Protein AF-A0A1A8E669-F1 (afdb_monomer_lite)

Structure (mmCIF, N/CA/C/O backbone):
data_AF-A0A1A8E669-F1
#
_entry.id   AF-A0A1A8E669-F1
#
loop_
_atom_site.group_PDB
_atom_site.id
_atom_site.type_symbol
_atom_site.label_atom_id
_atom_site.label_alt_id
_atom_site.label_comp_id
_atom_site.label_asym_id
_atom_site.label_entity_id
_atom_site.label_seq_id
_atom_site.pdbx_PDB_ins_code
_atom_site.Cartn_x
_atom_site.Cartn_y
_atom_site.Cartn_z
_atom_site.occupancy
_atom_site.B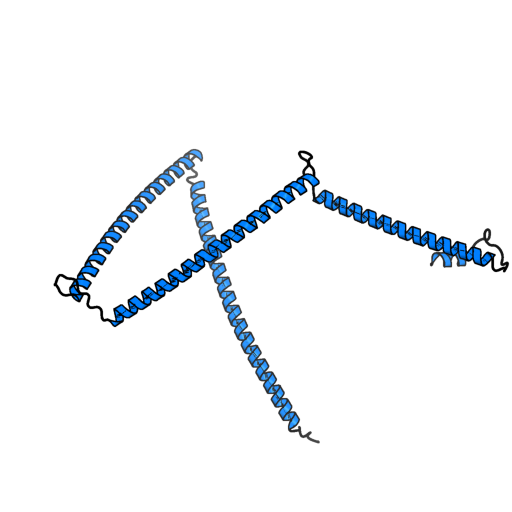_iso_or_equiv
_atom_site.auth_seq_id
_atom_site.auth_comp_id
_atom_site.auth_asym_id
_atom_site.auth_atom_id
_atom_site.pdbx_PDB_model_num
ATOM 1 N N . MET A 1 1 ? -61.245 -55.840 -13.513 1.00 42.47 1 MET A N 1
ATOM 2 C CA . MET A 1 1 ? -59.992 -55.082 -13.722 1.00 42.47 1 MET A CA 1
ATOM 3 C C . MET A 1 1 ? -60.347 -53.726 -14.322 1.00 42.47 1 MET A C 1
ATOM 5 O O . MET A 1 1 ? -60.469 -53.615 -15.532 1.00 42.47 1 MET A O 1
ATOM 9 N N . GLN A 1 2 ? -60.621 -52.716 -13.492 1.00 41.72 2 GLN A N 1
ATOM 10 C CA . GLN A 1 2 ? -60.825 -51.346 -13.975 1.00 41.72 2 GLN A CA 1
ATOM 11 C C . GLN A 1 2 ? -59.447 -50.698 -14.096 1.00 41.72 2 GLN A C 1
ATOM 13 O O . GLN A 1 2 ? -58.819 -50.384 -13.087 1.00 41.72 2 GLN A O 1
ATOM 18 N N . SER A 1 3 ? -58.936 -50.565 -15.323 1.00 50.81 3 SE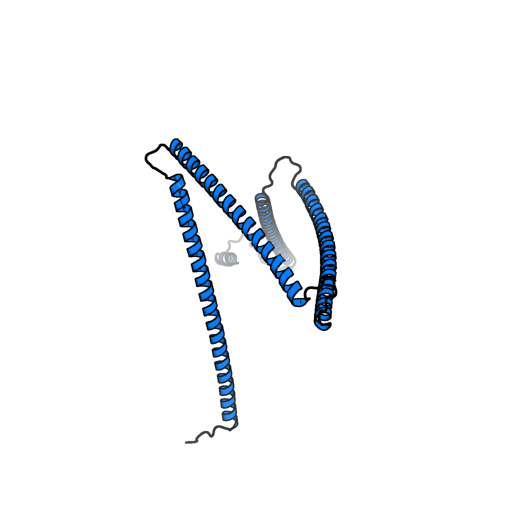R A N 1
ATOM 19 C CA . SER A 1 3 ? -57.720 -49.790 -15.551 1.00 50.81 3 SER A CA 1
ATOM 20 C C . SER A 1 3 ? -58.071 -48.328 -15.290 1.00 50.81 3 SER A C 1
ATOM 22 O O . SER A 1 3 ? -58.812 -47.725 -16.070 1.00 50.81 3 SER A O 1
ATOM 24 N N . SER A 1 4 ? -57.600 -47.785 -14.170 1.00 56.69 4 SER A N 1
ATOM 25 C CA . SER A 1 4 ? -57.767 -46.373 -13.840 1.00 56.69 4 SER A CA 1
ATOM 26 C C . SER A 1 4 ? -57.126 -45.545 -14.958 1.00 56.69 4 SER A C 1
ATOM 28 O O . SER A 1 4 ? -55.902 -45.524 -15.105 1.00 56.69 4 SER A O 1
ATOM 30 N N . LYS A 1 5 ? -57.955 -44.967 -15.836 1.00 63.19 5 LYS A N 1
ATOM 31 C CA . LYS A 1 5 ? -57.501 -44.120 -16.941 1.00 63.19 5 LYS A CA 1
ATOM 32 C C . LYS A 1 5 ? -56.977 -42.836 -16.307 1.00 63.19 5 LYS A C 1
ATOM 34 O O . LYS A 1 5 ? -57.773 -42.002 -15.891 1.00 63.19 5 LYS A O 1
ATOM 39 N N . ARG A 1 6 ? -55.651 -42.723 -16.180 1.00 65.19 6 ARG A N 1
ATOM 40 C CA . ARG A 1 6 ? -54.984 -41.491 -15.731 1.00 65.19 6 ARG A CA 1
ATOM 41 C C . ARG A 1 6 ? -55.518 -40.316 -16.540 1.00 65.19 6 ARG A C 1
ATOM 43 O O . ARG A 1 6 ? -55.577 -40.407 -17.769 1.00 65.19 6 ARG A O 1
ATOM 50 N N . SER A 1 7 ? -55.929 -39.259 -15.850 1.00 75.00 7 SER A N 1
ATOM 51 C CA . SER A 1 7 ? -56.451 -38.066 -16.503 1.00 75.00 7 SER A CA 1
ATOM 52 C C . SER A 1 7 ? -55.316 -37.339 -17.230 1.00 75.00 7 SER A C 1
ATOM 54 O O . SER A 1 7 ? -54.144 -37.466 -16.875 1.00 75.00 7 SER A O 1
ATOM 56 N N . GLU A 1 8 ? -55.641 -36.572 -18.267 1.00 78.75 8 GLU A N 1
ATOM 57 C CA . GLU A 1 8 ? -54.663 -35.737 -18.980 1.00 78.75 8 GLU A CA 1
ATOM 58 C C . GLU A 1 8 ? -53.954 -34.749 -18.033 1.00 78.75 8 GLU A C 1
ATOM 60 O O . GLU A 1 8 ? -52.767 -34.468 -18.191 1.00 78.75 8 GLU A O 1
ATOM 65 N N . SER A 1 9 ? -54.654 -34.312 -16.981 1.00 79.94 9 SER A N 1
ATOM 66 C CA . SER A 1 9 ? -54.111 -33.471 -15.914 1.00 79.94 9 SER A CA 1
ATOM 67 C C . SER A 1 9 ? -53.009 -34.173 -15.110 1.00 79.94 9 SER A C 1
ATOM 69 O O . SER A 1 9 ? -51.978 -33.558 -14.842 1.00 79.94 9 SER A O 1
ATOM 71 N N . ASP A 1 10 ? -53.157 -35.468 -14.806 1.00 86.44 10 ASP A N 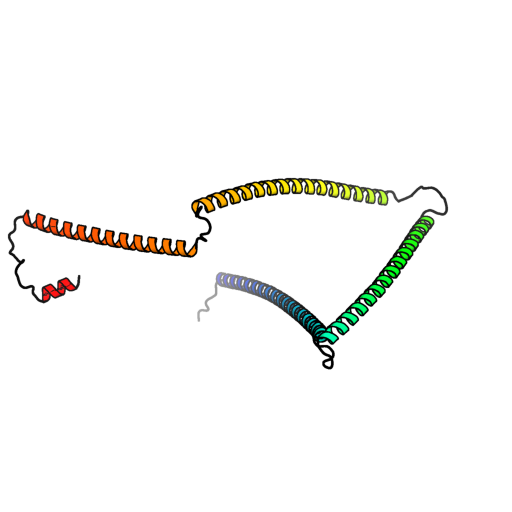1
ATOM 72 C CA . ASP A 1 10 ? -52.127 -36.246 -14.098 1.00 86.44 10 ASP A CA 1
ATOM 73 C C . ASP A 1 10 ? -50.853 -36.395 -14.945 1.00 86.44 10 ASP A C 1
ATOM 75 O O . ASP A 1 10 ? -49.733 -36.336 -14.432 1.00 86.44 10 ASP A O 1
ATOM 79 N N . TRP A 1 11 ? -51.013 -36.560 -16.263 1.00 87.75 11 TRP A N 1
ATOM 80 C CA . TRP A 1 11 ? -49.889 -36.612 -17.200 1.00 87.75 11 TRP A CA 1
ATOM 81 C C . TRP A 1 11 ? -49.166 -35.270 -17.303 1.00 87.75 11 TRP A C 1
ATOM 83 O O . TRP A 1 11 ? -47.936 -35.238 -17.263 1.00 87.75 11 TRP A O 1
ATOM 93 N N . GLN A 1 12 ? -49.908 -34.163 -17.382 1.00 88.50 12 GLN A N 1
ATOM 94 C CA . GLN A 1 12 ? -49.330 -32.818 -17.371 1.00 88.50 12 GLN A CA 1
ATOM 95 C C . GLN A 1 12 ? -48.601 -32.526 -16.049 1.00 88.50 12 GLN A C 1
ATOM 97 O O . GLN A 1 12 ? -47.490 -31.991 -16.072 1.00 88.50 12 GLN A O 1
ATOM 102 N N . GLY A 1 13 ? -49.167 -32.949 -14.912 1.00 91.31 13 GLY A N 1
ATOM 103 C CA . GLY A 1 13 ? -48.530 -32.869 -13.597 1.00 91.31 13 GLY A CA 1
ATOM 104 C C . GLY A 1 13 ? -47.192 -33.607 -13.559 1.00 91.31 13 GLY A C 1
ATOM 105 O O . GLY A 1 13 ? -46.165 -33.000 -13.252 1.00 91.31 13 GLY A O 1
ATOM 106 N N . LEU A 1 14 ? -47.163 -34.871 -13.991 1.00 92.50 14 LEU A N 1
ATOM 107 C CA . LEU A 1 14 ? -45.940 -35.679 -14.015 1.00 92.50 14 LEU A CA 1
ATOM 108 C C . LEU A 1 14 ? -44.860 -35.106 -14.950 1.00 92.50 14 LEU A C 1
ATOM 110 O O . LEU A 1 14 ? -43.674 -35.117 -14.617 1.00 92.50 14 LEU A O 1
ATOM 114 N N . VAL A 1 15 ? -45.253 -34.566 -16.110 1.00 92.62 15 VAL A N 1
ATOM 115 C CA . VAL A 1 15 ? -44.331 -33.872 -17.026 1.00 92.62 15 VAL A CA 1
ATOM 116 C C . VAL A 1 15 ? -43.757 -32.616 -16.366 1.00 92.62 15 VAL A C 1
ATOM 118 O O . VAL A 1 15 ? -42.553 -32.367 -16.464 1.00 92.62 15 VAL A O 1
ATOM 121 N N . SER A 1 16 ? -44.581 -31.843 -15.655 1.00 92.19 16 SER A N 1
ATOM 122 C CA . SER A 1 16 ? -44.125 -30.644 -14.944 1.00 92.19 16 SER A CA 1
ATOM 123 C C . SER A 1 16 ? -43.118 -30.979 -13.833 1.00 92.19 16 SER A C 1
ATOM 125 O O . SER A 1 16 ? -42.060 -30.348 -13.750 1.00 92.19 16 SER A O 1
ATOM 127 N N . GLU A 1 17 ? -43.376 -32.031 -13.051 1.00 94.69 17 GLU A N 1
ATOM 128 C CA . GLU A 1 17 ? -42.470 -32.527 -12.013 1.00 94.69 17 GLU A CA 1
ATOM 129 C C . GLU A 1 17 ? -41.157 -33.032 -12.611 1.00 94.69 17 GLU A C 1
ATOM 131 O O . GLU A 1 17 ? -40.080 -32.676 -12.129 1.00 94.69 17 GLU A O 1
ATOM 136 N N . PHE A 1 18 ? -41.222 -33.788 -13.711 1.00 95.50 18 PHE A N 1
ATOM 137 C CA . PHE A 1 18 ? -40.038 -34.237 -14.439 1.00 95.50 18 PHE A CA 1
ATOM 138 C C . PHE A 1 18 ? -39.181 -33.057 -14.917 1.00 95.50 18 PHE A C 1
ATOM 140 O O . PHE A 1 18 ? -37.963 -33.069 -14.738 1.00 95.50 18 PHE A O 1
ATOM 147 N N . LEU A 1 19 ? -39.792 -32.001 -15.466 1.00 96.12 19 LEU A N 1
ATOM 148 C CA . LEU A 1 19 ? -39.074 -30.801 -15.910 1.00 96.12 19 LEU A CA 1
ATOM 149 C C . LEU A 1 19 ? -38.447 -30.022 -14.746 1.00 96.12 19 LEU A C 1
ATOM 151 O O . LEU A 1 19 ? -37.347 -29.480 -14.885 1.00 96.12 19 LEU A O 1
ATOM 155 N N . VAL A 1 20 ? -39.114 -29.958 -13.591 1.00 96.44 20 VAL A N 1
ATOM 156 C CA . VAL A 1 20 ? -38.540 -29.374 -12.368 1.00 96.44 20 VAL A CA 1
ATOM 157 C C . VAL A 1 20 ? -37.357 -30.210 -11.880 1.00 96.44 20 VAL A C 1
ATOM 159 O O . VAL A 1 20 ? -36.295 -29.653 -11.602 1.00 96.44 20 VAL A O 1
ATOM 162 N N . CYS A 1 21 ? -37.499 -31.534 -11.821 1.00 96.19 21 CYS A N 1
ATOM 163 C CA . CYS A 1 21 ? -36.425 -32.450 -11.441 1.00 96.19 21 CYS A CA 1
ATOM 164 C C . CYS A 1 21 ? -35.232 -32.361 -12.398 1.00 96.19 21 CYS A C 1
ATOM 166 O O . CYS A 1 21 ? -34.096 -32.285 -11.937 1.00 96.19 21 CYS A O 1
ATOM 168 N N . LYS A 1 22 ? -35.475 -32.276 -13.711 1.00 97.12 22 LYS A N 1
ATOM 169 C CA . LYS A 1 22 ? -34.434 -32.076 -14.725 1.00 97.12 22 LYS A CA 1
ATOM 170 C C . LYS A 1 22 ? -33.676 -30.768 -14.494 1.00 97.12 22 LYS A C 1
ATOM 172 O O . LYS A 1 22 ? -32.454 -30.789 -14.429 1.00 97.12 22 LYS A O 1
ATOM 177 N N . ARG A 1 23 ? -34.378 -29.646 -14.288 1.00 97.06 23 ARG A N 1
ATOM 178 C CA . ARG A 1 23 ? -33.738 -28.350 -13.984 1.00 97.06 23 ARG A CA 1
ATOM 179 C C . ARG A 1 23 ? -32.931 -28.387 -12.685 1.00 97.06 23 ARG A C 1
ATOM 181 O O . ARG A 1 23 ? -31.814 -27.885 -12.652 1.00 97.06 23 ARG A O 1
ATOM 188 N N . LYS A 1 24 ? -33.462 -29.016 -11.630 1.00 97.50 24 LYS A N 1
ATOM 189 C CA . LYS A 1 24 ? -32.739 -29.202 -10.360 1.00 97.50 24 LYS A CA 1
ATOM 190 C C . LYS A 1 24 ? -31.486 -30.058 -10.538 1.00 97.50 24 LYS A C 1
ATOM 192 O O . LYS A 1 24 ? -30.471 -29.773 -9.913 1.00 97.50 24 LYS A O 1
ATOM 197 N N . LEU A 1 25 ? -31.555 -31.102 -11.361 1.00 97.50 25 LEU A N 1
ATOM 198 C CA . LEU A 1 25 ? -30.409 -31.951 -11.662 1.00 97.50 25 LEU A CA 1
ATOM 199 C C . LEU A 1 25 ? -29.324 -31.171 -12.411 1.00 97.50 25 LEU A C 1
ATOM 201 O O . LEU A 1 25 ? -28.167 -31.250 -12.015 1.00 97.50 25 LEU A O 1
ATOM 205 N N . GLU A 1 26 ? -29.690 -30.399 -13.436 1.00 96.62 26 GLU A N 1
ATOM 206 C CA . GLU A 1 26 ? -28.728 -29.568 -14.175 1.00 96.62 26 GLU A CA 1
ATOM 207 C C . GLU A 1 26 ? -28.086 -28.503 -13.276 1.00 96.62 26 GLU A C 1
ATOM 209 O O . GLU A 1 26 ? -26.865 -28.427 -13.207 1.00 96.62 26 GLU A O 1
ATOM 214 N N . SER A 1 27 ? -28.871 -27.794 -12.460 1.00 97.31 27 SER A N 1
ATOM 215 C CA . SER A 1 27 ? -28.328 -26.826 -11.493 1.00 97.31 27 SER A CA 1
ATOM 216 C C . SER A 1 27 ? -27.364 -27.472 -10.483 1.00 97.31 27 SER A C 1
ATOM 218 O O . SER A 1 27 ? -26.336 -26.890 -10.141 1.00 97.31 27 SER A O 1
ATOM 220 N N . LYS A 1 28 ? -27.640 -28.704 -10.031 1.00 98.06 28 LYS A N 1
ATOM 221 C CA . LYS A 1 28 ? -26.716 -29.447 -9.158 1.00 98.06 28 LYS A CA 1
ATOM 222 C C . LYS A 1 28 ? -25.438 -29.879 -9.878 1.00 98.06 28 LYS A C 1
ATOM 224 O O . LYS A 1 28 ? -24.381 -29.872 -9.254 1.00 98.06 28 LYS A O 1
ATOM 229 N N . LYS A 1 29 ? -25.515 -30.257 -11.158 1.00 97.75 29 LYS A N 1
ATOM 230 C CA . LYS A 1 29 ? -24.327 -30.568 -11.969 1.00 97.75 29 LYS A CA 1
ATOM 231 C C . LYS A 1 29 ? -23.449 -29.331 -12.147 1.00 97.75 29 LYS A C 1
ATOM 233 O O . LYS A 1 29 ? -22.241 -29.432 -11.973 1.00 97.75 29 LYS A O 1
ATOM 238 N N . GLU A 1 30 ? -24.051 -28.178 -12.429 1.00 97.31 30 GLU A N 1
ATOM 239 C CA . GLU A 1 30 ? -23.338 -26.900 -12.533 1.00 97.31 30 GLU A CA 1
ATOM 240 C C . GLU A 1 30 ? -22.674 -26.516 -11.205 1.00 97.31 30 GLU A C 1
ATOM 242 O O . GLU A 1 30 ? -21.492 -26.184 -11.186 1.00 97.31 30 GLU A O 1
ATOM 247 N N . ALA A 1 31 ? -23.385 -26.647 -10.080 1.00 98.06 31 ALA A N 1
ATOM 248 C CA . ALA A 1 31 ? -22.816 -26.395 -8.756 1.00 98.06 31 ALA A CA 1
ATOM 249 C C . ALA A 1 31 ? -21.633 -27.329 -8.442 1.00 98.06 31 ALA A C 1
ATOM 251 O O . ALA A 1 31 ? -20.604 -26.876 -7.947 1.00 98.06 31 ALA A O 1
ATOM 252 N N . LEU A 1 32 ? -21.743 -28.623 -8.770 1.00 97.62 32 LEU A N 1
ATOM 253 C CA . LEU A 1 32 ? -20.634 -29.570 -8.621 1.00 97.62 32 LEU A CA 1
ATOM 254 C C . LEU A 1 32 ? -19.444 -29.216 -9.515 1.00 97.62 32 LEU A C 1
ATOM 256 O O . LEU A 1 32 ? -18.303 -29.354 -9.085 1.00 97.62 32 LEU A O 1
ATOM 260 N N . PHE A 1 33 ? -19.694 -28.743 -10.735 1.00 98.00 33 PHE A N 1
ATOM 261 C CA . PHE A 1 33 ? -18.636 -28.306 -11.641 1.00 98.00 33 PHE A CA 1
ATOM 262 C C . PHE A 1 33 ? -17.884 -27.085 -11.092 1.00 98.00 33 PHE A C 1
ATOM 264 O O . PHE A 1 33 ? -16.654 -27.068 -11.110 1.00 98.00 33 PHE A O 1
ATOM 271 N N . ILE A 1 34 ? -18.605 -26.100 -10.543 1.00 98.06 34 ILE A N 1
ATOM 272 C CA . ILE A 1 34 ? -18.005 -24.928 -9.885 1.00 98.06 34 ILE A CA 1
ATOM 273 C C . ILE A 1 34 ? -17.154 -25.367 -8.690 1.00 98.06 34 ILE A C 1
ATOM 275 O O . ILE A 1 34 ? -15.980 -25.015 -8.627 1.00 98.06 34 ILE A O 1
ATOM 279 N N . LEU A 1 35 ? -17.701 -26.204 -7.803 1.00 97.88 35 LEU A N 1
ATOM 280 C CA . LEU A 1 35 ? -16.973 -26.706 -6.633 1.00 97.88 35 LEU A CA 1
ATOM 281 C C . LEU A 1 35 ? -15.735 -27.527 -7.014 1.00 97.88 35 LEU A C 1
ATOM 283 O O . LEU A 1 35 ? -14.711 -27.433 -6.346 1.00 97.88 35 LEU A O 1
ATOM 287 N N . SER A 1 36 ? -15.802 -28.314 -8.092 1.00 97.81 36 SER A N 1
ATOM 288 C CA . SER A 1 36 ? -14.637 -29.045 -8.603 1.00 97.81 36 SER A CA 1
ATOM 289 C C . SER A 1 36 ? -13.540 -28.085 -9.055 1.00 97.81 36 SER A C 1
ATOM 291 O O . SER A 1 36 ? -12.378 -28.284 -8.717 1.00 97.81 36 SER A O 1
ATOM 293 N N . LYS A 1 37 ? -13.905 -27.017 -9.774 1.00 98.12 37 LYS A N 1
ATOM 294 C CA . LYS A 1 37 ? -12.951 -25.999 -10.224 1.00 98.12 37 LYS A CA 1
ATOM 295 C C . LYS A 1 37 ? -12.338 -25.236 -9.047 1.00 98.12 37 LYS A C 1
ATOM 297 O O . LYS A 1 37 ? -11.136 -24.991 -9.048 1.00 98.12 37 LYS A O 1
ATOM 302 N N . GLU A 1 38 ? -13.144 -24.881 -8.048 1.00 97.75 38 GLU A N 1
ATOM 303 C CA . GLU A 1 38 ? -12.667 -24.227 -6.823 1.00 97.75 38 GLU A CA 1
ATOM 304 C C . GLU A 1 38 ? -11.708 -25.135 -6.040 1.00 97.75 38 GLU A C 1
ATOM 306 O O . GLU A 1 38 ? -10.645 -24.694 -5.599 1.00 97.75 38 GLU A O 1
ATOM 311 N N . LEU A 1 39 ? -12.023 -26.430 -5.938 1.00 97.88 39 LEU A N 1
ATOM 312 C CA . LEU A 1 39 ? -11.146 -27.415 -5.312 1.00 97.88 39 LEU A CA 1
ATOM 313 C C . LEU A 1 39 ? -9.796 -27.511 -6.034 1.00 97.88 39 LEU A C 1
ATOM 315 O O . LEU A 1 39 ? -8.759 -27.521 -5.368 1.00 97.88 39 LEU A O 1
ATOM 319 N N . ASP A 1 40 ? -9.795 -27.539 -7.367 1.00 97.75 40 ASP A N 1
ATOM 320 C CA . ASP A 1 40 ? -8.563 -27.559 -8.161 1.00 97.75 40 ASP A CA 1
ATOM 321 C C . ASP A 1 40 ? -7.718 -26.301 -7.914 1.00 97.75 40 ASP A C 1
ATOM 323 O O . ASP A 1 40 ? -6.505 -26.399 -7.717 1.00 97.75 40 ASP A O 1
ATOM 327 N N . THR A 1 41 ? -8.343 -25.118 -7.845 1.00 97.31 41 THR A N 1
ATOM 328 C CA . THR A 1 41 ? -7.626 -23.873 -7.523 1.00 97.31 41 THR A CA 1
ATOM 329 C C . THR A 1 41 ? -7.032 -23.893 -6.115 1.00 97.31 41 THR A C 1
ATOM 331 O O . THR A 1 41 ? -5.850 -23.594 -5.951 1.00 97.31 41 THR A O 1
ATOM 334 N N . CYS A 1 42 ? -7.781 -24.350 -5.106 1.00 96.94 42 CYS A N 1
ATOM 335 C CA . CYS A 1 42 ? -7.265 -24.465 -3.741 1.00 96.94 42 CYS A CA 1
ATOM 336 C C . CYS A 1 42 ? -6.110 -25.476 -3.638 1.00 96.94 42 CYS A C 1
ATOM 338 O O . CYS A 1 42 ? -5.175 -25.283 -2.857 1.00 96.94 42 CYS A O 1
ATOM 340 N N . GLN A 1 43 ? -6.146 -26.563 -4.417 1.00 97.19 43 GLN A N 1
ATOM 341 C CA . GLN A 1 43 ? -5.041 -27.522 -4.473 1.00 97.19 43 GLN A CA 1
ATOM 342 C C . GLN A 1 43 ? -3.780 -26.899 -5.082 1.00 97.19 43 GLN A C 1
ATOM 344 O O . GLN A 1 43 ? -2.694 -27.084 -4.530 1.00 97.19 43 GLN A O 1
ATOM 349 N N . GLN A 1 44 ? -3.920 -26.118 -6.157 1.00 97.69 44 GLN A N 1
ATOM 350 C CA . GLN A 1 44 ? -2.802 -25.396 -6.768 1.00 97.69 44 GLN A CA 1
ATOM 351 C C . GLN A 1 44 ? -2.184 -24.381 -5.800 1.00 97.69 44 GLN A C 1
ATOM 353 O O . GLN A 1 44 ? -0.964 -24.354 -5.644 1.00 97.69 44 GLN A O 1
ATOM 358 N N . GLU A 1 45 ? -3.005 -23.590 -5.105 1.00 96.62 45 GLU A N 1
ATOM 359 C CA . GLU A 1 45 ? -2.538 -22.631 -4.096 1.00 96.62 45 GLU A CA 1
ATOM 360 C C . GLU A 1 45 ? -1.783 -23.329 -2.959 1.00 96.62 45 GLU A C 1
ATOM 362 O O . GLU A 1 45 ? -0.667 -22.938 -2.609 1.00 96.62 45 GLU A O 1
ATOM 367 N N . ARG A 1 46 ? -2.337 -24.425 -2.421 1.00 97.38 46 ARG A N 1
ATOM 368 C CA . ARG A 1 46 ? -1.667 -25.246 -1.400 1.00 97.38 46 ARG A CA 1
ATOM 369 C C . ARG A 1 46 ? -0.294 -25.721 -1.876 1.00 97.38 46 ARG A C 1
ATOM 371 O O . ARG A 1 46 ? 0.673 -25.661 -1.113 1.00 97.38 46 ARG A O 1
ATOM 378 N N . ASP A 1 47 ? -0.205 -26.215 -3.106 1.00 97.81 47 ASP A N 1
ATOM 379 C CA . ASP A 1 47 ? 1.040 -26.755 -3.649 1.00 97.81 47 ASP A CA 1
ATOM 380 C C . ASP A 1 47 ? 2.079 -25.649 -3.892 1.00 97.81 47 ASP A C 1
ATOM 382 O O . ASP A 1 47 ? 3.261 -25.842 -3.592 1.00 97.81 47 ASP A O 1
ATOM 386 N N . GLN A 1 48 ? 1.645 -24.456 -4.308 1.00 97.38 48 GLN A N 1
ATOM 387 C CA . GLN A 1 48 ? 2.503 -23.271 -4.390 1.00 97.38 48 GLN A CA 1
ATOM 388 C C . GLN A 1 48 ? 3.040 -22.855 -3.016 1.00 97.38 48 GLN A C 1
ATOM 390 O O . GLN A 1 48 ? 4.250 -22.675 -2.860 1.00 97.38 48 GLN A O 1
ATOM 395 N N . TYR A 1 49 ? 2.181 -22.760 -1.996 1.00 96.69 49 TYR A N 1
ATOM 396 C CA . TYR A 1 49 ? 2.623 -22.417 -0.642 1.00 96.69 49 TYR A CA 1
ATOM 397 C C . TYR A 1 49 ? 3.578 -23.461 -0.066 1.00 96.69 49 TYR A C 1
ATOM 399 O O . TYR A 1 49 ? 4.577 -23.111 0.568 1.00 96.69 49 TYR A O 1
ATOM 407 N N . ARG A 1 50 ? 3.330 -24.748 -0.331 1.00 97.31 50 ARG A N 1
ATOM 408 C CA . ARG A 1 50 ? 4.232 -25.833 0.068 1.00 97.31 50 ARG A CA 1
ATOM 409 C C . ARG A 1 50 ? 5.604 -25.697 -0.592 1.00 97.31 50 ARG A C 1
ATOM 411 O O . ARG A 1 50 ? 6.618 -25.877 0.083 1.00 97.31 50 ARG A O 1
ATOM 418 N N . LEU A 1 51 ? 5.648 -25.353 -1.880 1.00 97.56 51 LEU A N 1
ATOM 419 C CA . LEU A 1 51 ? 6.899 -25.111 -2.597 1.00 97.56 51 LEU A CA 1
ATOM 420 C C . LEU A 1 51 ? 7.658 -23.914 -2.009 1.00 97.56 51 LEU A C 1
ATOM 422 O O . LEU A 1 51 ? 8.844 -24.039 -1.711 1.00 97.56 51 LEU A O 1
ATOM 426 N N . MET A 1 52 ? 6.979 -22.786 -1.782 1.00 96.38 52 MET A N 1
ATOM 427 C CA . MET A 1 52 ? 7.595 -21.593 -1.187 1.00 96.38 52 MET A CA 1
ATOM 428 C C . MET A 1 52 ? 8.154 -21.875 0.213 1.00 96.38 52 MET A C 1
ATOM 430 O O . MET A 1 52 ? 9.275 -21.472 0.525 1.00 96.38 52 MET A O 1
ATOM 434 N N . ALA A 1 53 ? 7.414 -22.615 1.044 1.00 94.38 53 ALA A N 1
ATOM 435 C CA . ALA A 1 53 ? 7.870 -23.013 2.372 1.00 94.38 53 ALA A CA 1
ATOM 436 C C . ALA A 1 53 ? 9.121 -23.908 2.311 1.00 94.38 53 ALA A C 1
ATOM 438 O O . ALA A 1 53 ? 10.054 -23.717 3.095 1.00 94.38 53 ALA A O 1
ATOM 439 N N . ASN A 1 54 ? 9.172 -24.851 1.364 1.00 95.81 54 ASN A N 1
ATOM 440 C CA . ASN A 1 54 ? 10.344 -25.703 1.155 1.00 95.81 54 ASN A CA 1
ATOM 441 C C . ASN A 1 54 ? 11.562 -24.893 0.689 1.00 95.81 54 ASN A C 1
ATOM 443 O O . ASN A 1 54 ? 12.628 -25.027 1.282 1.00 95.81 54 ASN A O 1
ATOM 447 N N . GLN A 1 55 ? 11.394 -23.992 -0.284 1.00 95.69 55 GLN A N 1
ATOM 448 C CA . GLN A 1 55 ? 12.470 -23.108 -0.753 1.00 95.69 55 GLN A CA 1
ATOM 449 C C . GLN A 1 55 ? 13.011 -22.216 0.372 1.00 95.69 55 GLN A C 1
ATOM 451 O O . GLN A 1 55 ? 14.221 -22.025 0.504 1.00 95.69 55 GLN A O 1
ATOM 456 N N . LEU A 1 56 ? 12.125 -21.675 1.213 1.00 94.06 56 LEU A N 1
ATOM 457 C CA . LEU A 1 56 ? 12.528 -20.869 2.363 1.00 94.06 56 LEU A CA 1
ATOM 458 C C . LEU A 1 56 ? 13.301 -21.709 3.390 1.00 94.06 56 LEU A C 1
ATOM 460 O O . LEU A 1 56 ? 14.320 -21.255 3.915 1.00 94.06 56 LEU A O 1
ATOM 464 N N . ARG A 1 57 ? 12.850 -22.943 3.652 1.00 94.12 57 ARG A N 1
ATOM 465 C CA . ARG A 1 57 ? 13.534 -23.886 4.546 1.00 94.12 57 ARG A CA 1
ATOM 466 C C . ARG A 1 57 ? 14.924 -24.254 4.022 1.00 94.12 57 ARG A C 1
ATOM 468 O O . ARG A 1 57 ? 15.861 -24.248 4.816 1.00 94.12 57 ARG A O 1
ATOM 475 N N . GLU A 1 58 ? 15.072 -24.530 2.729 1.00 93.56 58 GLU A N 1
ATOM 476 C CA . GLU A 1 58 ? 16.366 -24.826 2.097 1.00 93.56 58 GLU A CA 1
ATOM 477 C C . GLU A 1 58 ? 17.327 -23.642 2.215 1.00 93.56 58 GLU A C 1
ATOM 479 O O . GLU A 1 58 ? 18.418 -23.798 2.761 1.00 93.56 58 GLU A O 1
ATOM 484 N N . ARG A 1 59 ? 16.894 -22.429 1.843 1.00 91.38 59 ARG A N 1
ATOM 485 C CA . ARG A 1 59 ? 17.711 -21.212 2.005 1.00 91.38 59 ARG A CA 1
ATOM 486 C C . ARG A 1 59 ? 18.145 -20.997 3.450 1.00 91.38 59 ARG A C 1
ATOM 488 O O . ARG A 1 59 ? 19.287 -20.623 3.704 1.00 91.38 59 ARG A O 1
ATOM 495 N N . HIS A 1 60 ? 17.247 -21.233 4.405 1.00 90.25 60 HIS A N 1
ATOM 496 C CA . HIS A 1 60 ? 17.582 -21.112 5.818 1.00 90.25 60 HIS A CA 1
ATOM 497 C C . HIS A 1 60 ? 18.607 -22.167 6.258 1.00 90.25 60 HIS A C 1
ATOM 499 O O . HIS A 1 60 ? 19.530 -21.841 7.001 1.00 90.25 60 HIS A O 1
ATOM 505 N N . GLN A 1 61 ? 18.487 -23.413 5.791 1.00 89.62 61 GLN A N 1
ATOM 506 C CA . GLN A 1 61 ? 19.459 -24.473 6.078 1.00 89.62 61 GLN A CA 1
ATOM 507 C C . GLN A 1 61 ? 20.828 -24.187 5.457 1.00 89.62 61 GLN A C 1
ATOM 509 O O . GLN A 1 61 ? 21.839 -24.335 6.140 1.00 89.62 61 GLN A O 1
ATOM 514 N N . GLU A 1 62 ? 20.875 -23.729 4.207 1.00 88.50 62 GLU A N 1
ATOM 515 C CA . GLU A 1 62 ? 22.113 -23.310 3.544 1.00 88.50 62 GLU A CA 1
ATOM 516 C C . GLU A 1 62 ? 22.787 -22.163 4.292 1.00 88.50 62 GLU A C 1
ATOM 518 O O . GLU A 1 62 ? 23.994 -22.187 4.532 1.00 88.50 62 GLU A O 1
ATOM 523 N N . LEU A 1 63 ? 22.004 -21.162 4.695 1.00 83.38 63 LEU A N 1
ATOM 524 C CA . LEU A 1 63 ? 22.506 -20.020 5.440 1.00 83.38 63 LEU A CA 1
ATOM 525 C C . LEU A 1 63 ? 23.021 -20.455 6.818 1.00 83.38 63 LEU A C 1
ATOM 527 O O . LEU A 1 63 ? 24.126 -20.083 7.205 1.00 83.38 63 LEU A O 1
ATOM 531 N N . LYS A 1 64 ? 22.272 -21.309 7.525 1.00 83.06 64 LYS A N 1
ATOM 532 C CA . LYS A 1 64 ? 22.690 -21.902 8.800 1.00 83.06 64 LYS A CA 1
ATOM 533 C C . LYS A 1 64 ? 23.980 -22.709 8.651 1.00 83.06 64 LYS A C 1
ATOM 535 O O . LYS A 1 64 ? 24.841 -22.604 9.516 1.00 83.06 64 LYS A O 1
ATOM 540 N N . LYS A 1 65 ? 24.139 -23.468 7.563 1.00 82.88 65 LYS A N 1
ATOM 541 C CA . LYS A 1 65 ? 25.368 -24.212 7.262 1.00 82.88 65 LYS A CA 1
ATOM 542 C C . LYS A 1 65 ? 26.547 -23.266 7.027 1.00 82.88 65 LYS A C 1
ATOM 544 O O . LYS A 1 65 ? 27.577 -23.445 7.661 1.00 82.88 65 LYS A O 1
ATOM 549 N N . LYS A 1 66 ? 26.372 -22.209 6.223 1.00 78.19 66 LYS A N 1
ATOM 550 C CA . LYS A 1 66 ? 27.406 -21.180 5.993 1.00 78.19 66 LYS A CA 1
ATOM 551 C C . LYS A 1 66 ? 27.829 -20.483 7.289 1.00 78.19 66 LYS A C 1
ATOM 553 O O . LYS A 1 66 ? 29.018 -20.337 7.545 1.00 78.19 66 LYS A O 1
ATOM 558 N N . TYR A 1 67 ? 26.874 -20.069 8.124 1.00 69.69 67 TYR A N 1
ATOM 559 C CA . TYR A 1 67 ? 27.191 -19.462 9.420 1.00 69.69 67 TYR A CA 1
ATOM 560 C C . TYR A 1 67 ? 27.824 -20.462 10.390 1.00 69.69 67 TYR A C 1
ATOM 562 O O . TYR A 1 67 ? 28.752 -20.092 11.099 1.00 69.69 67 TYR A O 1
ATOM 570 N N . GLY A 1 68 ? 27.372 -21.718 10.390 1.00 69.56 68 GLY A N 1
ATOM 571 C CA . GLY A 1 68 ? 27.989 -22.801 11.153 1.00 69.56 68 GLY A CA 1
ATOM 572 C C . GLY A 1 68 ? 29.450 -23.002 10.761 1.00 69.56 68 GLY A C 1
ATOM 573 O O . GLY A 1 68 ? 30.311 -22.964 11.621 1.00 69.56 68 GLY A O 1
ATOM 574 N N . GLU A 1 69 ? 29.763 -23.088 9.470 1.00 67.75 69 GLU A N 1
ATOM 575 C CA . GLU A 1 69 ? 31.142 -23.209 8.973 1.00 67.75 69 GLU A CA 1
ATOM 576 C C . GLU A 1 69 ? 32.019 -22.000 9.361 1.00 67.75 69 GLU A C 1
ATOM 578 O O . GLU A 1 69 ? 33.181 -22.175 9.734 1.00 67.75 69 GLU A O 1
ATOM 583 N N . LEU A 1 70 ? 31.462 -20.780 9.366 1.00 62.56 70 LEU A N 1
ATOM 584 C CA . LEU A 1 70 ? 32.159 -19.583 9.861 1.00 62.56 70 LEU A CA 1
ATOM 585 C C . LEU A 1 70 ? 32.424 -19.619 11.378 1.00 62.56 70 LEU A C 1
ATOM 587 O O . LEU A 1 70 ? 33.462 -19.125 11.827 1.00 62.56 70 LEU A O 1
ATOM 591 N N . ILE A 1 71 ? 31.493 -20.167 12.161 1.00 61.16 71 ILE A N 1
ATOM 592 C CA . ILE A 1 71 ? 31.584 -20.257 13.626 1.00 61.16 71 ILE A CA 1
ATOM 593 C C . ILE A 1 71 ? 32.390 -21.480 14.068 1.00 61.16 71 ILE A C 1
ATOM 595 O O . ILE A 1 71 ? 33.029 -21.395 15.113 1.00 61.16 71 ILE A O 1
ATOM 599 N N . ASP A 1 72 ? 32.473 -22.548 13.255 1.00 59.72 72 ASP A N 1
ATOM 600 C CA . ASP A 1 72 ? 33.046 -23.867 13.603 1.00 59.72 72 ASP A CA 1
ATOM 601 C C . ASP A 1 72 ? 34.336 -24.286 12.874 1.00 59.72 72 ASP A C 1
ATOM 603 O O . ASP A 1 72 ? 35.027 -25.088 13.487 1.00 59.72 72 ASP A O 1
ATOM 607 N N . GLY A 1 73 ? 34.761 -23.639 11.769 1.00 60.69 73 GLY A N 1
ATOM 608 C CA . GLY A 1 73 ? 36.169 -23.487 11.316 1.00 60.69 73 GLY A CA 1
ATOM 609 C C . GLY A 1 73 ? 37.139 -24.674 11.510 1.00 60.69 73 GLY A C 1
ATOM 610 O O . GLY A 1 73 ? 36.744 -25.814 11.712 1.00 60.69 73 GLY A O 1
ATOM 611 N N . ASP A 1 74 ? 38.453 -24.455 11.405 1.00 56.59 74 ASP A N 1
ATOM 612 C CA . ASP A 1 74 ? 39.406 -25.549 11.659 1.00 56.59 74 ASP A CA 1
ATOM 613 C C . ASP A 1 74 ? 39.499 -25.831 13.171 1.00 56.59 74 ASP A C 1
ATOM 615 O O . ASP A 1 74 ? 39.946 -24.983 13.950 1.00 56.59 74 ASP A O 1
ATOM 619 N N . SER A 1 75 ? 39.056 -27.019 13.593 1.00 58.81 75 SER A N 1
ATOM 620 C CA . SER A 1 75 ? 39.027 -27.454 15.000 1.00 58.81 75 SER A CA 1
ATOM 621 C C . SER A 1 75 ? 40.427 -27.630 15.611 1.00 58.81 75 SER A C 1
ATOM 623 O O . SER A 1 75 ? 40.549 -27.867 16.811 1.00 58.81 75 SER A O 1
ATOM 625 N N . SER A 1 76 ? 41.485 -27.502 14.805 1.00 60.50 76 SER A N 1
ATOM 626 C CA . SER A 1 76 ? 42.883 -27.576 15.238 1.00 60.50 76 SER A CA 1
ATOM 627 C C . SER A 1 76 ? 43.410 -26.296 15.913 1.00 60.50 76 SER A C 1
ATOM 629 O O . SER A 1 76 ? 44.472 -26.327 16.538 1.00 60.50 76 SER A O 1
ATOM 631 N N . LEU A 1 77 ? 42.690 -25.166 15.812 1.00 56.50 77 LEU A N 1
ATOM 632 C CA . LEU A 1 77 ? 43.157 -23.852 16.273 1.00 56.50 77 LEU A CA 1
ATOM 633 C C . LEU A 1 77 ? 42.335 -23.294 17.454 1.00 56.50 77 LEU A C 1
ATOM 635 O O . LEU A 1 77 ? 41.109 -23.405 17.458 1.00 56.50 77 LEU A O 1
ATOM 639 N N . PRO A 1 78 ? 42.976 -22.609 18.427 1.00 65.81 78 PRO A N 1
ATOM 640 C CA . PRO A 1 78 ? 42.280 -21.932 19.523 1.00 65.81 78 PRO A CA 1
ATOM 641 C C . PRO A 1 78 ? 41.252 -20.896 19.025 1.00 65.81 78 PRO A C 1
ATOM 643 O O . PRO A 1 78 ? 41.524 -20.206 18.034 1.00 65.81 78 PRO A O 1
ATOM 646 N N . PRO A 1 79 ? 40.118 -20.711 19.730 1.00 62.25 79 PRO A N 1
ATOM 647 C CA . PRO A 1 79 ? 38.988 -19.891 19.272 1.00 62.25 79 PRO A CA 1
ATOM 648 C C . PRO A 1 79 ? 39.374 -18.439 18.940 1.00 62.25 79 PRO A C 1
ATOM 650 O O . PRO A 1 79 ? 38.895 -17.878 17.955 1.00 62.25 79 PRO A O 1
ATOM 653 N N . GLU A 1 80 ? 40.308 -17.848 19.689 1.00 63.09 80 GLU A N 1
ATOM 654 C CA . GLU A 1 80 ? 40.802 -16.485 19.445 1.00 63.09 80 GLU A CA 1
ATOM 655 C C . GLU A 1 80 ? 41.568 -16.354 18.121 1.00 63.09 80 GLU A C 1
ATOM 657 O O . GLU A 1 80 ? 41.334 -15.416 17.356 1.00 63.09 80 GLU A O 1
ATOM 662 N N . LYS A 1 81 ? 42.444 -17.316 17.803 1.00 60.31 81 LYS A N 1
ATOM 663 C CA . LYS A 1 81 ? 43.208 -17.320 16.542 1.00 60.31 81 LYS A CA 1
ATOM 664 C C . LYS A 1 81 ? 42.310 -17.637 15.350 1.00 60.31 81 LYS A C 1
ATOM 666 O O . LYS A 1 81 ? 42.505 -17.091 14.267 1.00 60.31 81 LYS A O 1
ATOM 671 N N . ARG A 1 82 ? 41.290 -18.467 15.556 1.00 61.50 82 ARG A N 1
ATOM 672 C CA . ARG A 1 82 ? 40.334 -18.845 14.517 1.00 61.50 82 ARG A CA 1
ATOM 673 C C . ARG A 1 82 ? 39.429 -17.689 14.100 1.00 61.50 82 ARG A C 1
ATOM 675 O O . ARG A 1 82 ? 39.249 -17.456 12.910 1.00 61.50 82 ARG A O 1
ATOM 682 N N . ASN A 1 83 ? 38.948 -16.905 15.064 1.00 63.84 83 ASN A N 1
ATOM 683 C CA . ASN A 1 83 ? 38.164 -15.699 14.790 1.00 63.84 83 ASN A CA 1
ATOM 684 C C . ASN A 1 83 ? 38.985 -14.640 14.038 1.00 63.84 83 ASN A C 1
ATOM 686 O O . ASN A 1 83 ? 38.467 -13.996 13.128 1.00 63.84 83 ASN A O 1
ATOM 690 N N . GLN A 1 84 ? 40.274 -14.494 14.361 1.00 69.88 84 GLN A N 1
ATOM 691 C CA . GLN A 1 84 ? 41.171 -13.578 13.647 1.00 69.88 84 GLN A CA 1
ATOM 692 C C . GLN A 1 84 ? 41.435 -14.020 12.200 1.00 69.88 84 GLN A C 1
ATOM 694 O O . GLN A 1 84 ? 41.385 -13.192 11.290 1.00 69.88 84 GLN A O 1
ATOM 699 N N . VAL A 1 85 ? 41.667 -15.317 11.962 1.00 68.38 85 VAL A N 1
ATOM 700 C CA . VAL A 1 85 ? 41.860 -15.866 10.607 1.00 68.38 85 VAL A CA 1
ATOM 701 C C . VAL A 1 85 ? 40.574 -15.758 9.778 1.00 68.38 85 VAL A C 1
ATOM 703 O O . VAL A 1 85 ? 40.633 -15.309 8.632 1.00 68.38 85 VAL A O 1
ATOM 706 N N . ASN A 1 86 ? 39.413 -16.069 10.364 1.00 73.25 86 ASN A N 1
ATOM 707 C CA . ASN A 1 86 ? 38.111 -15.968 9.696 1.00 73.25 86 ASN A CA 1
ATOM 708 C C . ASN A 1 86 ? 37.751 -14.516 9.353 1.00 73.25 86 ASN A C 1
ATOM 710 O O . ASN A 1 86 ? 37.313 -14.238 8.236 1.00 73.25 86 ASN A O 1
ATOM 714 N N . LEU A 1 87 ? 37.998 -13.570 10.266 1.00 78.00 87 LEU A N 1
ATOM 715 C CA . LEU A 1 87 ? 37.820 -12.144 9.991 1.00 78.00 87 LEU A CA 1
ATOM 716 C C . LEU A 1 87 ? 38.776 -11.664 8.890 1.00 78.00 87 LEU A C 1
ATOM 718 O O . LEU A 1 87 ? 38.365 -10.938 7.987 1.00 78.00 87 LEU A O 1
ATOM 722 N N . GLY A 1 88 ? 40.036 -12.103 8.924 1.00 80.44 88 GLY A N 1
ATOM 723 C CA . GLY A 1 88 ? 41.021 -11.797 7.888 1.00 80.44 88 GLY A CA 1
ATOM 724 C C . GLY A 1 88 ? 40.600 -12.300 6.504 1.00 80.44 88 GLY A C 1
ATOM 725 O O . GLY A 1 88 ? 40.710 -11.558 5.526 1.00 80.44 88 GLY A O 1
ATOM 726 N N . GLN A 1 89 ? 40.066 -13.521 6.418 1.00 81.75 89 GLN A N 1
ATOM 727 C CA . GLN A 1 89 ? 39.543 -14.071 5.169 1.00 81.75 89 GLN A CA 1
ATOM 728 C C . GLN A 1 89 ? 38.306 -13.306 4.687 1.00 81.75 89 GLN A C 1
ATOM 730 O O . GLN A 1 89 ? 38.271 -12.880 3.537 1.00 81.75 89 GLN A O 1
ATOM 735 N N . LEU A 1 90 ? 37.348 -13.022 5.574 1.00 82.12 90 LEU A N 1
ATOM 736 C CA . LEU A 1 90 ? 36.139 -12.271 5.230 1.00 82.12 90 LEU A CA 1
ATOM 737 C C . LEU A 1 90 ? 36.463 -10.868 4.696 1.00 82.12 90 LEU A C 1
ATOM 739 O O . LEU A 1 90 ? 35.843 -10.399 3.739 1.00 82.12 90 LEU A O 1
ATOM 743 N N . LEU A 1 91 ? 37.451 -10.197 5.292 1.00 84.44 91 LEU A N 1
ATOM 744 C CA . LEU A 1 91 ? 37.924 -8.894 4.831 1.00 84.44 91 LEU A CA 1
ATOM 745 C C . LEU A 1 91 ? 38.610 -8.982 3.461 1.00 84.44 91 LEU A C 1
ATOM 747 O O . LEU A 1 91 ? 38.430 -8.076 2.646 1.00 84.44 91 LEU A O 1
ATOM 751 N N . ARG A 1 92 ? 39.367 -10.053 3.184 1.00 86.94 92 ARG A N 1
ATOM 752 C CA . ARG A 1 92 ? 39.957 -10.297 1.856 1.00 86.94 92 ARG A CA 1
ATOM 753 C C . ARG A 1 92 ? 38.879 -10.538 0.804 1.00 86.94 92 ARG A C 1
ATOM 755 O O . ARG A 1 92 ? 38.863 -9.817 -0.189 1.00 86.94 92 ARG A O 1
ATOM 762 N N . ASP A 1 93 ? 37.937 -11.436 1.073 1.00 88.44 93 ASP A N 1
ATOM 763 C CA . ASP A 1 93 ? 36.843 -11.763 0.153 1.00 88.44 93 ASP A CA 1
ATOM 764 C C . ASP A 1 93 ? 35.944 -10.547 -0.105 1.00 88.44 93 ASP A C 1
ATOM 766 O O . ASP A 1 93 ? 35.488 -10.319 -1.223 1.00 88.44 93 ASP A O 1
ATOM 770 N N . SER A 1 94 ? 35.692 -9.736 0.928 1.00 87.44 94 SER A N 1
ATOM 771 C CA . SER A 1 94 ? 34.946 -8.482 0.799 1.00 87.44 94 SER A CA 1
ATOM 772 C C . SER A 1 94 ? 35.685 -7.486 -0.098 1.00 87.44 94 SER A C 1
ATOM 774 O O . SER A 1 94 ? 35.097 -6.929 -1.025 1.00 87.44 94 SER A O 1
ATOM 776 N N . ARG A 1 95 ? 36.998 -7.307 0.106 1.00 92.31 95 ARG A N 1
ATOM 777 C CA . ARG A 1 95 ? 37.829 -6.442 -0.747 1.00 92.31 95 ARG A CA 1
ATOM 778 C C . ARG A 1 95 ? 37.889 -6.939 -2.191 1.00 92.31 95 ARG A C 1
ATOM 780 O O . ARG A 1 95 ? 37.888 -6.118 -3.104 1.00 92.31 95 ARG A O 1
ATOM 787 N N . GLU A 1 96 ? 37.948 -8.247 -2.409 1.00 93.38 96 GLU A N 1
ATOM 788 C CA . GLU A 1 96 ? 37.960 -8.840 -3.748 1.00 93.38 96 GLU A CA 1
ATOM 789 C C . GLU A 1 96 ? 36.617 -8.663 -4.463 1.00 93.38 96 GLU A C 1
ATOM 791 O O . GLU A 1 96 ? 36.596 -8.195 -5.600 1.00 93.38 96 GLU A O 1
ATOM 796 N N . ARG A 1 97 ? 35.497 -8.889 -3.766 1.00 93.69 97 ARG A N 1
ATOM 797 C CA . ARG A 1 97 ? 34.152 -8.590 -4.284 1.00 93.69 97 ARG A CA 1
ATOM 798 C C . ARG A 1 97 ? 33.987 -7.120 -4.651 1.00 93.69 97 ARG A C 1
ATOM 800 O O . ARG A 1 97 ? 33.459 -6.813 -5.713 1.00 93.69 97 ARG A O 1
ATOM 807 N N . VAL A 1 98 ? 34.484 -6.201 -3.822 1.00 93.44 98 VAL A N 1
ATOM 808 C CA . VAL A 1 98 ? 34.461 -4.764 -4.142 1.00 93.44 98 VAL A CA 1
ATOM 809 C C . VAL A 1 98 ? 35.271 -4.467 -5.406 1.00 93.44 98 VAL A C 1
ATOM 811 O O . VAL A 1 98 ? 34.816 -3.690 -6.244 1.00 93.44 98 VAL A O 1
ATOM 814 N N . LYS A 1 99 ? 36.437 -5.098 -5.595 1.00 95.62 99 LYS A N 1
ATOM 815 C CA . LYS A 1 99 ? 37.225 -4.942 -6.829 1.00 95.62 99 LYS A CA 1
ATOM 816 C C . LYS A 1 99 ? 36.487 -5.473 -8.058 1.00 95.62 99 LYS A C 1
ATOM 818 O O . LYS A 1 99 ? 36.471 -4.778 -9.070 1.00 95.62 99 LYS A O 1
ATOM 823 N N . GLN A 1 100 ? 35.871 -6.652 -7.962 1.00 95.00 100 GLN A N 1
ATOM 824 C CA . GLN A 1 100 ? 35.082 -7.248 -9.046 1.00 95.00 100 GLN A CA 1
ATOM 825 C C . GLN A 1 100 ? 33.904 -6.349 -9.431 1.00 95.00 100 GLN A C 1
ATOM 827 O O . GLN A 1 100 ? 33.810 -5.936 -10.582 1.00 95.00 100 GLN A O 1
ATOM 832 N N . LEU A 1 101 ? 33.096 -5.930 -8.452 1.00 94.62 101 LEU A N 1
ATOM 833 C CA . LEU A 1 101 ? 31.967 -5.020 -8.672 1.00 94.62 101 LEU A CA 1
ATOM 834 C C . LEU A 1 101 ? 32.413 -3.678 -9.261 1.00 94.62 101 LEU A C 1
ATOM 836 O O . LEU A 1 101 ? 31.750 -3.126 -10.132 1.00 94.62 101 LEU A O 1
ATOM 840 N N . THR A 1 102 ? 33.560 -3.150 -8.827 1.00 96.38 102 THR A N 1
ATOM 841 C CA . THR A 1 102 ? 34.119 -1.922 -9.411 1.00 96.38 102 THR A CA 1
ATOM 842 C C . THR A 1 102 ? 34.510 -2.123 -10.879 1.00 96.38 102 THR A C 1
ATOM 844 O O . THR A 1 102 ? 34.358 -1.200 -11.678 1.00 96.38 102 THR A O 1
ATOM 847 N N . GLY A 1 103 ? 35.014 -3.307 -11.241 1.00 96.50 103 GLY A N 1
ATOM 848 C CA . GLY A 1 103 ? 35.272 -3.692 -12.630 1.00 96.50 103 GLY A CA 1
ATOM 849 C C . GLY A 1 103 ? 33.985 -3.763 -13.449 1.00 96.50 103 GLY A C 1
ATOM 850 O O . GLY A 1 103 ? 33.873 -3.081 -14.460 1.00 96.50 103 GLY A O 1
ATOM 851 N N . GLU A 1 104 ? 32.976 -4.479 -12.953 1.00 96.69 104 GLU A N 1
ATOM 852 C CA . GLU A 1 104 ? 31.672 -4.602 -13.616 1.00 96.69 104 GLU A CA 1
ATOM 853 C C . GLU A 1 104 ? 31.002 -3.242 -13.837 1.00 96.69 104 GLU A C 1
ATOM 855 O O . GLU A 1 104 ? 30.485 -2.972 -14.917 1.00 96.69 104 GLU A O 1
ATOM 860 N N . VAL A 1 105 ? 31.052 -2.343 -12.849 1.00 96.69 105 VAL A N 1
ATOM 861 C CA . VAL A 1 105 ? 30.514 -0.983 -12.993 1.00 96.69 105 VAL A CA 1
ATOM 862 C C . VAL A 1 105 ? 31.237 -0.217 -14.101 1.00 96.69 105 VAL A C 1
ATOM 864 O O . VAL A 1 105 ? 30.581 0.475 -14.881 1.00 96.69 105 VAL A O 1
ATOM 867 N N . LYS A 1 106 ? 32.565 -0.339 -14.213 1.00 97.44 106 LYS A N 1
ATOM 868 C CA . LYS A 1 106 ? 33.329 0.303 -15.296 1.00 97.44 106 LYS A CA 1
ATOM 869 C C . LYS A 1 106 ? 32.949 -0.267 -16.660 1.00 97.44 106 LYS A C 1
ATOM 871 O O . LYS A 1 106 ? 32.659 0.515 -17.562 1.00 97.44 106 LYS A O 1
ATOM 876 N N . ASP A 1 107 ? 32.870 -1.588 -16.780 1.00 96.94 107 ASP A N 1
ATOM 877 C CA . ASP A 1 107 ? 32.503 -2.267 -18.026 1.00 96.94 107 ASP A CA 1
ATOM 878 C C . ASP A 1 107 ? 31.077 -1.907 -18.463 1.00 96.94 107 ASP A C 1
ATOM 880 O O . ASP A 1 107 ? 30.831 -1.597 -19.630 1.00 96.94 107 ASP A O 1
ATOM 884 N N . LEU A 1 108 ? 30.127 -1.884 -17.524 1.00 96.81 108 LEU A N 1
ATOM 885 C CA . LEU A 1 108 ? 28.749 -1.466 -17.786 1.00 96.81 108 LEU A CA 1
ATOM 886 C C . LEU A 1 108 ? 28.670 0.007 -18.190 1.00 96.81 108 LEU A C 1
ATOM 888 O O . LEU A 1 108 ? 27.931 0.347 -19.111 1.00 96.81 108 LEU A O 1
ATOM 892 N N . THR A 1 109 ? 29.451 0.876 -17.546 1.00 96.56 109 THR A N 1
ATOM 893 C CA . THR A 1 109 ? 29.510 2.303 -17.897 1.00 96.56 109 THR A CA 1
ATOM 894 C C . THR A 1 109 ? 30.074 2.497 -19.304 1.00 96.56 109 THR A C 1
ATOM 896 O O . THR A 1 109 ? 29.538 3.293 -20.074 1.00 96.56 109 THR A O 1
ATOM 899 N N . GLN A 1 110 ? 31.108 1.737 -19.673 1.00 97.06 110 GLN A N 1
ATOM 900 C CA . GLN A 1 110 ? 31.668 1.759 -21.021 1.00 97.06 110 GLN A CA 1
ATOM 901 C C . GLN A 1 110 ? 30.649 1.272 -22.061 1.00 97.06 110 GLN A C 1
ATOM 903 O O . GLN A 1 110 ? 30.394 1.977 -23.035 1.00 97.06 110 GLN A O 1
ATOM 908 N N . ARG A 1 111 ? 29.998 0.125 -21.830 1.00 96.81 111 ARG A N 1
ATOM 909 C CA . ARG A 1 111 ? 28.951 -0.399 -22.728 1.00 96.81 111 ARG A CA 1
ATOM 910 C C . ARG A 1 111 ? 27.777 0.567 -22.877 1.00 96.81 111 ARG A C 1
ATOM 912 O O . ARG A 1 111 ? 27.211 0.705 -23.962 1.00 96.81 111 ARG A O 1
ATOM 919 N N . LEU A 1 112 ? 27.400 1.256 -21.802 1.00 96.06 112 LEU A N 1
ATOM 920 C CA . LEU A 1 112 ? 26.370 2.289 -21.856 1.00 96.06 112 LEU A CA 1
ATOM 921 C C . LEU A 1 112 ? 26.808 3.459 -22.747 1.00 96.06 112 LEU A C 1
ATOM 923 O O . LEU A 1 112 ? 26.025 3.916 -23.574 1.00 96.06 112 LEU A O 1
ATOM 927 N N . ALA A 1 113 ? 28.054 3.919 -22.620 1.00 96.19 113 ALA A N 1
ATOM 928 C CA . ALA A 1 113 ? 28.586 4.990 -23.459 1.00 96.19 113 ALA A CA 1
ATOM 929 C C . ALA A 1 113 ? 28.654 4.586 -24.945 1.00 96.19 113 ALA A C 1
ATOM 931 O O . ALA A 1 113 ? 28.254 5.366 -25.809 1.00 96.19 113 ALA A O 1
ATOM 932 N N . GLU A 1 114 ? 29.097 3.361 -25.240 1.00 96.50 114 GLU A N 1
ATOM 933 C CA . GLU A 1 114 ? 29.148 2.801 -26.599 1.00 96.50 114 GLU A CA 1
ATOM 934 C C . GLU A 1 114 ? 27.747 2.732 -27.222 1.00 96.50 114 GLU A C 1
ATOM 936 O O . GLU A 1 114 ? 27.503 3.322 -28.272 1.00 96.50 114 GLU A O 1
ATOM 941 N N . THR A 1 115 ? 26.784 2.125 -26.523 1.00 95.00 115 THR A N 1
ATOM 942 C CA . THR A 1 115 ? 25.398 2.010 -27.012 1.00 95.00 115 THR A CA 1
ATOM 943 C C . THR A 1 115 ? 24.704 3.365 -27.175 1.00 95.00 115 THR A C 1
ATOM 945 O O . THR A 1 115 ? 23.921 3.548 -28.109 1.00 95.00 115 THR A O 1
ATOM 948 N N . GLN A 1 116 ? 24.994 4.346 -26.315 1.00 93.81 116 GLN A N 1
ATOM 949 C CA . GLN A 1 116 ? 24.519 5.723 -26.488 1.00 93.81 116 GLN A CA 1
ATOM 950 C C . GLN A 1 116 ? 25.131 6.386 -27.733 1.00 93.81 116 GLN A C 1
ATOM 952 O O . GLN A 1 116 ? 24.417 7.077 -28.469 1.00 93.81 116 GLN A O 1
ATOM 957 N N . GLY A 1 117 ? 26.421 6.156 -27.993 1.00 95.44 117 GLY A N 1
ATOM 958 C CA . GLY A 1 117 ? 27.108 6.590 -29.211 1.00 95.44 117 GLY A CA 1
ATOM 959 C C . GLY A 1 117 ? 26.490 5.982 -30.471 1.00 95.44 117 GLY A C 1
ATOM 960 O O . GLY A 1 117 ? 26.132 6.715 -31.397 1.00 95.44 117 GLY A O 1
ATOM 961 N N . ASP A 1 118 ? 26.256 4.671 -30.463 1.00 94.81 118 ASP A N 1
ATOM 962 C CA . ASP A 1 118 ? 25.598 3.950 -31.554 1.00 94.81 118 ASP A CA 1
ATOM 963 C C . ASP A 1 118 ? 24.179 4.464 -31.787 1.00 94.81 118 ASP A C 1
ATOM 965 O O . ASP A 1 118 ? 23.779 4.714 -32.923 1.00 94.81 118 ASP A O 1
ATOM 969 N N . ASN A 1 119 ? 23.411 4.704 -30.720 1.00 90.00 119 ASN A N 1
ATOM 970 C CA . ASN A 1 119 ? 22.060 5.242 -30.841 1.00 90.00 119 ASN A CA 1
ATOM 971 C C . ASN A 1 119 ? 22.064 6.643 -31.469 1.00 90.00 119 ASN A C 1
ATOM 973 O O . ASN A 1 119 ? 21.211 6.949 -32.305 1.00 90.00 119 ASN A O 1
ATOM 977 N N . LYS A 1 120 ? 23.040 7.488 -31.115 1.00 93.06 120 LYS A N 1
ATOM 978 C CA . LYS A 1 120 ? 23.219 8.812 -31.726 1.00 93.06 120 LYS A CA 1
ATOM 979 C C . LYS A 1 120 ? 23.544 8.696 -33.216 1.00 93.06 120 LYS A C 1
ATOM 981 O O . LYS A 1 120 ? 22.931 9.402 -34.018 1.00 93.06 120 LYS A O 1
ATOM 986 N N . LEU A 1 121 ? 24.451 7.795 -33.590 1.00 89.44 121 LEU A N 1
ATOM 987 C CA . LEU A 1 121 ? 24.796 7.537 -34.989 1.00 89.44 121 LEU A CA 1
ATOM 988 C C . LEU A 1 121 ? 23.602 6.988 -35.772 1.00 89.44 121 LEU A C 1
ATOM 990 O O . LEU A 1 121 ? 23.293 7.513 -36.835 1.00 89.44 121 LEU A O 1
ATOM 994 N N . LEU A 1 122 ? 22.871 6.012 -35.231 1.00 89.56 122 LEU A N 1
ATOM 995 C CA . LEU A 1 122 ? 21.662 5.466 -35.853 1.00 89.56 122 LEU A CA 1
ATOM 996 C C . LEU A 1 122 ? 20.598 6.543 -36.057 1.00 89.56 122 LEU A C 1
ATOM 998 O O . LEU A 1 122 ? 20.032 6.640 -37.142 1.00 89.56 122 LEU A O 1
ATOM 1002 N N . ARG A 1 123 ? 20.357 7.402 -35.059 1.00 84.12 123 ARG A N 1
ATOM 1003 C CA . ARG A 1 123 ? 19.442 8.547 -35.202 1.00 84.12 123 ARG A CA 1
ATOM 1004 C C . ARG A 1 123 ? 19.899 9.505 -36.295 1.00 84.12 123 ARG A C 1
ATOM 1006 O O . ARG A 1 123 ? 19.061 9.983 -37.058 1.00 84.12 123 ARG A O 1
ATOM 1013 N N . MET A 1 124 ? 21.201 9.770 -36.394 1.00 80.06 124 MET A N 1
ATOM 1014 C CA . MET A 1 124 ? 21.771 10.630 -37.432 1.00 80.06 124 MET A CA 1
ATOM 1015 C C . MET A 1 124 ? 21.640 9.997 -38.825 1.00 80.06 124 MET A C 1
ATOM 1017 O O . MET A 1 124 ? 21.210 10.673 -39.753 1.00 80.06 124 MET A O 1
ATOM 1021 N N . THR A 1 125 ? 21.909 8.697 -38.962 1.00 79.56 125 THR A N 1
ATOM 1022 C CA . THR A 1 125 ? 21.768 7.939 -40.214 1.00 79.56 125 THR A CA 1
ATOM 1023 C C . THR A 1 125 ? 20.315 7.838 -40.658 1.00 79.56 125 THR A C 1
ATOM 1025 O O . THR A 1 125 ? 20.024 8.100 -41.819 1.00 79.56 125 THR A O 1
ATOM 1028 N N . ILE A 1 126 ? 19.388 7.531 -39.745 1.00 77.94 126 ILE A N 1
ATOM 1029 C CA . ILE A 1 126 ? 17.947 7.515 -40.033 1.00 77.94 126 ILE A CA 1
ATOM 1030 C C . ILE A 1 126 ? 17.486 8.909 -40.463 1.00 77.94 126 ILE A C 1
ATOM 1032 O O . ILE A 1 126 ? 16.720 9.031 -41.414 1.00 77.94 126 ILE A O 1
ATOM 1036 N N . SER A 1 127 ? 17.970 9.964 -39.801 1.00 70.50 127 SER A N 1
ATOM 1037 C CA . SER A 1 127 ? 17.663 11.341 -40.199 1.00 70.50 127 SER A CA 1
ATOM 1038 C C . SER A 1 127 ? 18.198 11.637 -41.602 1.00 70.50 127 SER A C 1
ATOM 1040 O O . SER A 1 127 ? 17.435 12.086 -42.445 1.00 70.50 127 SER A O 1
ATOM 1042 N N . ARG A 1 128 ? 19.459 11.301 -41.900 1.00 69.06 128 ARG A N 1
ATOM 1043 C CA . ARG A 1 128 ? 20.073 11.517 -43.222 1.00 69.06 128 ARG A CA 1
ATOM 1044 C C . ARG A 1 128 ? 19.373 10.725 -44.334 1.00 69.06 128 ARG A C 1
ATOM 1046 O O . ARG A 1 128 ? 19.106 11.269 -45.396 1.00 69.06 128 ARG A O 1
ATOM 1053 N N . GLN A 1 129 ? 19.015 9.465 -44.085 1.00 68.56 129 GLN A N 1
ATOM 1054 C CA . GLN A 1 129 ? 18.283 8.628 -45.046 1.00 68.56 129 GLN A CA 1
ATOM 1055 C C . GLN A 1 129 ? 16.857 9.124 -45.304 1.00 68.56 129 GLN A C 1
ATOM 1057 O O . GLN A 1 129 ? 16.344 8.954 -46.405 1.00 68.56 129 GLN A O 1
ATOM 1062 N N . ARG A 1 130 ? 16.209 9.725 -44.300 1.00 60.03 130 ARG A N 1
ATOM 1063 C CA . ARG A 1 130 ? 14.860 10.290 -44.439 1.00 60.03 130 ARG A CA 1
ATOM 1064 C C . ARG A 1 130 ? 14.849 11.675 -45.084 1.00 60.03 130 ARG A C 1
ATOM 1066 O O . ARG A 1 130 ? 13.832 12.043 -45.656 1.00 60.03 130 ARG A O 1
ATOM 1073 N N . LEU A 1 131 ? 15.930 12.442 -44.945 1.00 55.47 131 LEU A N 1
ATOM 1074 C CA . LEU A 1 131 ? 15.975 13.863 -45.306 1.00 55.47 131 LEU A CA 1
ATOM 1075 C C . LEU A 1 131 ? 16.768 14.151 -46.591 1.00 55.47 131 LEU A C 1
ATOM 1077 O O . LEU A 1 131 ? 16.609 15.230 -47.148 1.00 55.47 131 LEU A O 1
ATOM 1081 N N . GLY A 1 132 ? 17.584 13.209 -47.081 1.00 57.22 132 GLY A N 1
ATOM 1082 C CA . GLY A 1 132 ? 18.578 13.524 -48.112 1.00 57.22 132 GLY A CA 1
ATOM 1083 C C . GLY A 1 132 ? 19.698 14.412 -47.551 1.00 57.22 132 GLY A C 1
ATOM 1084 O O . GLY A 1 132 ? 19.602 14.924 -46.438 1.00 57.22 132 GLY A O 1
ATOM 1085 N N . ASP A 1 133 ? 20.801 14.547 -48.286 1.00 54.47 133 ASP A N 1
ATOM 1086 C CA . ASP A 1 133 ? 22.043 15.164 -47.788 1.00 54.47 133 ASP A CA 1
ATOM 1087 C C . ASP A 1 133 ? 22.054 16.703 -47.869 1.00 54.47 133 ASP A C 1
ATOM 1089 O O . ASP A 1 133 ? 23.090 17.298 -48.149 1.00 54.47 133 ASP A O 1
ATOM 1093 N N . GLU A 1 134 ? 20.919 17.366 -47.625 1.00 49.34 134 GLU A N 1
ATOM 1094 C CA . GLU A 1 134 ? 20.883 18.830 -47.544 1.00 49.34 134 GLU A CA 1
ATOM 1095 C C . GLU A 1 134 ? 20.627 19.324 -46.120 1.00 49.34 134 GLU A C 1
ATOM 1097 O O . GLU A 1 134 ? 19.664 18.970 -45.433 1.00 49.34 134 GLU A O 1
ATOM 1102 N N . GLU A 1 135 ? 21.560 20.165 -45.677 1.00 56.66 135 GLU A N 1
ATOM 1103 C CA . GLU A 1 135 ? 21.419 21.030 -44.522 1.00 56.66 135 GLU A CA 1
ATOM 1104 C C . GLU A 1 135 ? 20.105 21.829 -44.622 1.00 56.66 135 GLU A C 1
ATOM 1106 O O . GLU A 1 135 ? 19.711 22.274 -45.693 1.00 56.66 135 GLU A O 1
ATOM 1111 N N . VAL A 1 136 ? 19.471 22.080 -43.471 1.00 46.97 136 VAL A N 1
ATOM 1112 C CA . VAL A 1 136 ? 18.262 22.912 -43.285 1.00 46.97 136 VAL A CA 1
ATOM 1113 C C . VAL A 1 136 ? 16.907 22.178 -43.397 1.00 46.97 136 VAL A C 1
ATOM 1115 O O . VAL A 1 136 ? 16.104 22.337 -44.306 1.00 46.97 136 VAL A O 1
ATOM 1118 N N . GLY A 1 137 ? 16.540 21.519 -42.297 1.00 51.62 137 GLY A N 1
ATOM 1119 C CA . GLY A 1 137 ? 15.544 22.140 -41.411 1.00 51.62 137 GLY A CA 1
ATOM 1120 C C . GLY A 1 137 ? 14.056 22.132 -41.790 1.00 51.62 137 GLY A C 1
ATOM 1121 O O . GLY A 1 137 ? 13.285 22.712 -41.029 1.00 51.62 137 GLY A O 1
ATOM 1122 N N . VAL A 1 138 ? 13.599 21.460 -42.849 1.00 49.53 138 VAL A N 1
ATOM 1123 C CA . VAL A 1 138 ? 12.149 21.313 -43.107 1.00 49.53 138 VAL A CA 1
ATOM 1124 C C . VAL A 1 138 ? 11.720 19.857 -42.945 1.00 49.53 138 VAL A C 1
ATOM 1126 O O . VAL A 1 138 ? 11.822 19.029 -43.843 1.00 49.53 138 VAL A O 1
ATOM 1129 N N . ARG A 1 139 ? 11.237 19.533 -41.740 1.00 57.81 139 ARG A N 1
ATOM 1130 C CA . ARG A 1 139 ? 10.655 18.224 -41.419 1.00 57.81 139 ARG A CA 1
ATOM 1131 C C . ARG A 1 139 ? 9.319 18.063 -42.151 1.00 57.81 139 ARG A C 1
ATOM 1133 O O . ARG A 1 139 ? 8.318 18.610 -41.694 1.00 57.81 139 ARG A O 1
ATOM 1140 N N . HIS A 1 140 ? 9.268 17.277 -43.222 1.00 54.44 140 HIS A N 1
ATOM 1141 C CA . HIS A 1 140 ? 7.994 16.830 -43.789 1.00 54.44 140 HIS A CA 1
ATOM 1142 C C . HIS A 1 140 ? 7.527 15.558 -43.067 1.00 54.44 140 HIS A C 1
ATOM 1144 O O . HIS A 1 140 ? 7.738 14.440 -43.526 1.00 54.44 140 HIS A O 1
ATOM 1150 N N . PHE A 1 141 ? 6.906 15.729 -41.897 1.00 53.09 141 PHE A N 1
ATOM 1151 C CA . PHE A 1 141 ? 6.007 14.692 -41.390 1.00 53.09 141 PHE A CA 1
ATOM 1152 C C . PHE A 1 141 ? 4.717 14.730 -42.218 1.00 53.09 141 PHE A C 1
ATOM 1154 O O . PHE A 1 141 ? 4.256 15.829 -42.557 1.00 53.09 141 PHE A O 1
ATOM 1161 N N . PRO A 1 142 ? 4.106 13.579 -42.533 1.00 65.81 142 PRO A N 1
ATOM 1162 C CA . PRO A 1 142 ? 2.724 13.558 -42.983 1.00 65.81 142 PRO A CA 1
ATOM 1163 C C . PRO A 1 142 ? 1.838 14.293 -41.964 1.00 65.81 142 PRO A C 1
ATOM 1165 O O . PRO A 1 142 ? 1.986 14.093 -40.758 1.00 65.81 142 PRO A O 1
ATOM 1168 N N . ALA A 1 143 ? 0.935 15.165 -42.427 1.00 68.00 143 ALA A N 1
ATOM 1169 C CA . ALA A 1 143 ? 0.139 16.029 -41.543 1.00 68.00 143 ALA A CA 1
ATOM 1170 C C . ALA A 1 143 ? -0.639 15.240 -40.470 1.00 68.00 143 ALA A C 1
ATOM 1172 O O . ALA A 1 143 ? -0.688 15.662 -39.318 1.00 68.00 143 ALA A O 1
ATOM 1173 N N . HIS A 1 144 ? -1.132 14.050 -40.823 1.00 74.44 144 HIS A N 1
ATOM 1174 C CA . HIS A 1 144 ? -1.885 13.175 -39.925 1.00 74.44 144 HIS A CA 1
ATOM 1175 C C . HIS A 1 144 ? -1.053 12.647 -38.743 1.00 74.44 144 HIS A C 1
ATOM 1177 O O . HIS A 1 144 ? -1.520 12.680 -37.612 1.00 74.44 144 HIS A O 1
ATOM 1183 N N . GLU A 1 145 ? 0.209 12.249 -38.952 1.00 75.19 145 GLU A N 1
ATOM 1184 C CA . GLU A 1 145 ? 1.070 11.771 -37.853 1.00 75.19 145 GLU A CA 1
ATOM 1185 C C . GLU A 1 145 ? 1.389 12.892 -36.855 1.00 75.19 145 GLU A C 1
ATOM 1187 O O . GLU A 1 145 ? 1.522 12.667 -35.650 1.00 75.19 145 GLU A O 1
ATOM 1192 N N . ARG A 1 146 ? 1.500 14.129 -37.354 1.00 78.50 146 ARG A N 1
ATOM 1193 C CA . ARG A 1 146 ? 1.694 15.312 -36.515 1.00 78.50 146 ARG A CA 1
ATOM 1194 C C . ARG A 1 146 ? 0.429 15.634 -35.717 1.00 78.50 146 ARG A C 1
ATOM 1196 O O . ARG A 1 146 ? 0.540 15.940 -34.534 1.00 78.50 146 ARG A O 1
ATOM 1203 N N . GLU A 1 147 ? -0.740 15.580 -36.343 1.00 82.38 147 GLU A N 1
ATOM 1204 C CA . GLU A 1 147 ? -2.032 15.828 -35.690 1.00 82.38 147 GLU A CA 1
ATOM 1205 C C . GLU A 1 147 ? -2.343 14.784 -34.607 1.00 82.38 147 GLU A C 1
ATOM 1207 O O . GLU A 1 147 ? -2.772 15.149 -33.508 1.00 82.38 147 GLU A O 1
ATOM 1212 N N . ASP A 1 148 ? -2.035 13.509 -34.856 1.00 89.00 148 ASP A N 1
ATOM 1213 C CA . ASP A 1 148 ? -2.185 12.434 -33.870 1.00 89.00 148 ASP A CA 1
ATOM 1214 C C . ASP A 1 148 ? -1.275 12.646 -32.658 1.00 89.00 148 ASP A C 1
ATOM 1216 O O . ASP A 1 148 ? -1.709 12.506 -31.510 1.00 89.00 148 ASP A O 1
ATOM 1220 N N . LEU A 1 149 ? -0.014 13.023 -32.894 1.00 89.75 149 LEU A N 1
ATOM 1221 C CA . LEU A 1 149 ? 0.940 13.284 -31.820 1.00 89.75 149 LEU A CA 1
ATOM 1222 C C . LEU A 1 149 ? 0.534 14.507 -30.987 1.00 89.75 149 LEU A C 1
ATOM 1224 O O . LEU A 1 149 ? 0.605 14.460 -29.760 1.00 89.75 149 LEU A O 1
ATOM 1228 N N . VAL A 1 150 ? 0.068 15.580 -31.632 1.00 91.19 150 VAL A N 1
ATOM 1229 C CA . VAL A 1 150 ? -0.468 16.763 -30.939 1.00 91.19 150 VAL A CA 1
ATOM 1230 C C . VAL A 1 150 ? -1.685 16.378 -30.096 1.00 91.19 150 VAL A C 1
ATOM 1232 O O . VAL A 1 150 ? -1.722 16.692 -28.909 1.00 91.19 150 VAL A O 1
ATOM 1235 N N . SER A 1 151 ? -2.613 15.594 -30.647 1.00 92.88 151 SER A N 1
ATOM 1236 C CA . SER A 1 151 ? -3.802 15.119 -29.927 1.00 92.88 151 SER A CA 1
ATOM 1237 C C . SER A 1 151 ? -3.453 14.252 -28.710 1.00 92.88 151 SER A C 1
ATOM 1239 O O . SER A 1 151 ? -4.128 14.302 -27.678 1.00 92.88 151 SER A O 1
ATOM 1241 N N . GLN A 1 152 ? -2.403 13.432 -28.808 1.00 95.44 152 GLN A N 1
ATOM 1242 C CA . GLN A 1 152 ? -1.898 12.642 -27.682 1.00 95.44 152 GLN A CA 1
ATOM 1243 C C . GLN A 1 152 ? -1.268 13.528 -26.604 1.00 95.44 152 GLN A C 1
ATOM 1245 O O . GLN A 1 152 ? -1.549 13.320 -25.424 1.00 95.44 152 GLN A O 1
ATOM 1250 N N . LEU A 1 153 ? -0.478 14.532 -26.994 1.00 96.25 153 LEU A N 1
ATOM 1251 C CA . LEU A 1 153 ? 0.137 15.481 -26.064 1.00 96.25 153 LEU A CA 1
ATOM 1252 C C . LEU A 1 153 ? -0.907 16.339 -25.343 1.00 96.25 153 LEU A C 1
ATOM 1254 O O . LEU A 1 153 ? -0.816 16.505 -24.133 1.00 96.25 153 LEU A O 1
ATOM 1258 N N . GLU A 1 154 ? -1.934 16.819 -26.041 1.00 96.19 154 GLU A N 1
ATOM 1259 C CA . GLU A 1 154 ? -3.034 17.578 -25.433 1.00 96.19 154 GLU A CA 1
ATOM 1260 C C . GLU A 1 154 ? -3.864 16.726 -24.465 1.00 96.19 154 GLU A C 1
ATOM 1262 O O . GLU A 1 154 ? -4.326 17.207 -23.429 1.00 96.19 154 GLU A O 1
ATOM 1267 N N . ARG A 1 155 ? -4.069 15.440 -24.780 1.00 97.25 155 ARG A N 1
ATOM 1268 C CA . ARG A 1 155 ? -4.743 14.506 -23.868 1.00 97.25 155 ARG A CA 1
ATOM 1269 C C . ARG A 1 155 ? -3.898 14.245 -22.623 1.00 97.25 155 ARG A C 1
ATOM 1271 O O . ARG A 1 155 ? -4.435 14.295 -21.522 1.00 97.25 155 ARG A O 1
ATOM 1278 N N . ALA A 1 156 ? -2.600 14.008 -22.795 1.00 96.00 156 ALA A N 1
ATOM 1279 C CA . ALA A 1 156 ? -1.675 13.819 -21.683 1.00 96.00 156 ALA A CA 1
ATOM 1280 C C . ALA A 1 156 ? -1.561 15.086 -20.816 1.00 96.00 156 ALA A C 1
ATOM 1282 O O . ALA A 1 156 ? -1.547 14.982 -19.594 1.00 96.00 156 ALA A O 1
ATOM 1283 N N . GLY A 1 157 ? -1.554 16.273 -21.433 1.00 97.38 157 GLY A N 1
ATOM 1284 C CA . GLY A 1 157 ? -1.550 17.561 -20.737 1.00 97.38 157 GLY A CA 1
ATOM 1285 C C . GLY A 1 157 ? -2.779 17.743 -19.849 1.00 97.38 157 GLY A C 1
ATOM 1286 O O . GLY A 1 157 ? -2.632 18.001 -18.660 1.00 97.38 157 GLY A O 1
ATOM 1287 N N . ARG A 1 158 ? -3.980 17.484 -20.383 1.00 97.44 158 ARG A N 1
ATOM 1288 C CA . ARG A 1 158 ? -5.223 17.529 -19.592 1.00 97.44 158 ARG A CA 1
ATOM 1289 C C . ARG A 1 158 ? -5.221 16.543 -18.426 1.00 97.44 158 ARG A C 1
ATOM 1291 O O . ARG A 1 158 ? -5.596 16.906 -17.319 1.00 97.44 158 ARG A O 1
ATOM 1298 N N . GLN A 1 159 ? -4.750 15.315 -18.649 1.00 97.56 159 GLN A N 1
ATOM 1299 C CA . GLN A 1 159 ? -4.629 14.322 -17.576 1.00 97.56 159 GLN A CA 1
ATOM 1300 C C . GLN A 1 159 ? -3.647 14.767 -16.487 1.00 97.56 159 GLN A C 1
ATOM 1302 O O . GLN A 1 159 ? -3.882 14.526 -15.305 1.00 97.56 159 GLN A O 1
ATOM 1307 N N . MET A 1 160 ? -2.549 15.420 -16.871 1.00 96.75 160 MET A N 1
ATOM 1308 C CA . MET A 1 160 ? -1.578 15.958 -15.925 1.00 96.75 160 MET A CA 1
ATOM 1309 C C . MET A 1 160 ? -2.189 17.087 -15.088 1.00 96.75 160 MET A C 1
ATOM 1311 O O . MET A 1 160 ? -2.075 17.049 -13.867 1.00 96.75 160 MET A O 1
ATOM 1315 N N . GLU A 1 161 ? -2.906 18.023 -15.714 1.00 97.44 161 GLU A N 1
ATOM 1316 C CA . GLU A 1 161 ? -3.627 19.102 -15.022 1.00 97.44 161 GLU A CA 1
ATOM 1317 C C . GLU A 1 161 ? -4.684 18.556 -14.045 1.00 97.44 161 GLU A C 1
ATOM 1319 O O . GLU A 1 161 ? -4.745 18.974 -12.888 1.00 97.44 161 GLU A O 1
ATOM 1324 N N . GLU A 1 162 ? -5.481 17.568 -14.463 1.00 97.88 162 GLU A N 1
ATOM 1325 C CA . GLU A 1 162 ? -6.467 16.897 -13.602 1.00 97.88 162 GLU A CA 1
ATOM 1326 C C . GLU A 1 162 ? -5.810 16.222 -12.389 1.00 97.88 162 GLU A C 1
ATOM 1328 O O . GLU A 1 162 ? -6.285 16.359 -11.254 1.00 97.88 162 GLU A O 1
ATOM 1333 N N . MET A 1 163 ? -4.692 15.518 -12.597 1.00 97.00 163 MET A N 1
ATOM 1334 C CA . MET A 1 163 ? -3.945 14.904 -11.499 1.00 97.00 163 MET A CA 1
ATOM 1335 C C . MET A 1 163 ? -3.326 15.950 -10.572 1.00 97.00 163 MET A C 1
ATOM 1337 O O . MET A 1 163 ? -3.373 15.774 -9.356 1.00 97.00 163 MET A O 1
ATOM 1341 N N . GLU A 1 164 ? -2.794 17.054 -11.099 1.00 97.81 164 GLU A N 1
ATOM 1342 C CA . GLU A 1 164 ? -2.281 18.159 -10.285 1.00 97.81 164 GLU A CA 1
ATOM 1343 C C . GLU A 1 164 ? -3.372 18.775 -9.404 1.00 97.81 164 GLU A C 1
ATOM 1345 O O . GLU A 1 164 ? -3.137 19.038 -8.222 1.00 97.81 164 GLU A O 1
ATOM 1350 N N . HIS A 1 165 ? -4.575 18.981 -9.947 1.00 98.12 165 HIS A N 1
ATOM 1351 C CA . HIS A 1 165 ? -5.723 19.450 -9.171 1.00 98.12 165 HIS A CA 1
ATOM 1352 C C . HIS A 1 165 ? -6.139 18.445 -8.094 1.00 98.12 165 HIS A C 1
ATOM 1354 O O . HIS A 1 165 ? -6.371 18.834 -6.949 1.00 98.12 165 HIS A O 1
ATOM 1360 N N . THR A 1 166 ? -6.164 17.156 -8.430 1.00 98.31 166 THR A N 1
ATOM 1361 C CA . THR A 1 166 ? -6.503 16.084 -7.484 1.00 98.31 166 THR A CA 1
ATOM 1362 C C . THR A 1 166 ? -5.488 16.003 -6.344 1.00 98.31 166 THR A C 1
ATOM 1364 O O . THR A 1 166 ? -5.870 15.922 -5.180 1.00 98.31 166 THR A O 1
ATOM 1367 N N . ILE A 1 167 ? -4.189 16.083 -6.655 1.00 98.06 167 ILE A N 1
ATOM 1368 C CA . ILE A 1 167 ? -3.118 16.096 -5.652 1.00 98.06 167 ILE A CA 1
ATOM 1369 C C . ILE A 1 167 ? -3.273 17.298 -4.722 1.00 98.06 167 ILE A C 1
ATOM 1371 O O . ILE A 1 167 ? -3.143 17.129 -3.511 1.00 98.06 167 ILE A O 1
ATOM 1375 N N . LYS A 1 168 ? -3.583 18.488 -5.253 1.00 98.06 168 LYS A N 1
ATOM 1376 C CA . LYS A 1 168 ? -3.824 19.682 -4.425 1.00 98.06 168 LYS A CA 1
ATOM 1377 C C . LYS A 1 168 ? -5.002 19.463 -3.470 1.00 98.06 168 LYS A C 1
ATOM 1379 O O . LYS A 1 168 ? -4.805 19.587 -2.268 1.00 98.06 168 LYS A O 1
ATOM 1384 N N . SER A 1 169 ? -6.152 19.007 -3.974 1.00 98.31 169 SER A N 1
ATOM 1385 C CA . SER A 1 169 ? -7.340 18.711 -3.151 1.00 98.31 169 SER A CA 1
ATOM 1386 C C . SER A 1 169 ? -7.045 17.710 -2.030 1.00 98.31 169 SER A C 1
ATOM 1388 O O . SER A 1 169 ? -7.336 17.969 -0.867 1.00 98.31 169 SER A O 1
ATOM 1390 N N . LEU A 1 170 ? -6.397 16.586 -2.355 1.00 98.12 170 LEU A N 1
ATOM 1391 C CA . LEU A 1 170 ? -6.027 15.570 -1.364 1.00 98.12 170 LEU A CA 1
ATOM 1392 C C . LEU A 1 170 ? -4.990 16.082 -0.354 1.00 98.12 170 LEU A C 1
ATOM 1394 O O . LEU A 1 170 ? -4.950 15.617 0.785 1.00 98.12 170 LEU A O 1
ATOM 1398 N N . THR A 1 171 ? -4.125 17.012 -0.762 1.00 98.25 171 THR A N 1
ATOM 1399 C CA . THR A 1 171 ? -3.143 17.623 0.144 1.00 98.25 171 THR A CA 1
ATOM 1400 C C . THR A 1 171 ? -3.833 18.518 1.165 1.00 98.25 171 THR A C 1
ATOM 1402 O O . THR A 1 171 ? -3.503 18.435 2.350 1.00 98.25 171 THR A O 1
ATOM 1405 N N . ASP A 1 172 ? -4.808 19.309 0.720 1.00 98.38 172 ASP A N 1
ATOM 1406 C CA . ASP A 1 172 ? -5.604 20.179 1.584 1.00 98.38 172 ASP A CA 1
ATOM 1407 C C . ASP A 1 172 ? -6.432 19.342 2.577 1.00 98.38 172 ASP A C 1
ATOM 1409 O O . ASP A 1 172 ? -6.314 19.527 3.789 1.00 98.38 172 ASP A O 1
ATOM 1413 N N . GLU A 1 173 ? -7.140 18.313 2.096 1.00 98.31 173 GLU A N 1
ATOM 1414 C CA . GLU A 1 173 ? -7.884 17.369 2.948 1.00 98.31 173 GLU A CA 1
ATOM 1415 C C . GLU A 1 173 ? -6.979 16.680 3.986 1.00 98.31 173 GLU A C 1
ATOM 1417 O O . GLU A 1 173 ? -7.328 16.542 5.162 1.00 98.31 173 GLU A O 1
ATOM 1422 N N . LEU A 1 174 ? -5.774 16.262 3.584 1.00 98.06 174 LEU A N 1
ATOM 1423 C CA . LEU A 1 174 ? -4.800 15.673 4.503 1.00 98.06 174 LEU A CA 1
ATOM 1424 C C . LEU A 1 174 ? -4.368 16.666 5.589 1.00 98.06 174 LEU A C 1
ATOM 1426 O O . LEU A 1 174 ? -4.090 16.259 6.724 1.00 98.06 174 LEU A O 1
ATOM 1430 N N . GLN A 1 175 ? -4.243 17.947 5.247 1.00 98.19 175 GLN A N 1
ATOM 1431 C CA . GLN A 1 175 ? -3.869 18.992 6.189 1.00 98.19 175 GLN A CA 1
ATOM 1432 C C . GLN A 1 175 ? -4.985 19.233 7.214 1.00 98.19 175 GLN A C 1
ATOM 1434 O O . GLN A 1 175 ? -4.685 19.292 8.411 1.00 98.19 175 GLN A O 1
ATOM 1439 N N . ASP A 1 176 ? -6.243 19.236 6.775 1.00 98.12 176 ASP A N 1
ATOM 1440 C CA . ASP A 1 176 ? -7.419 19.328 7.645 1.00 98.12 176 ASP A CA 1
ATOM 1441 C C . ASP A 1 176 ? -7.492 18.141 8.615 1.00 98.12 176 ASP A C 1
ATOM 1443 O O . ASP A 1 176 ? -7.524 18.325 9.835 1.00 98.12 176 ASP A O 1
ATOM 1447 N N . VAL A 1 177 ? -7.362 16.907 8.115 1.00 98.06 177 VAL A N 1
ATOM 1448 C CA . VAL A 1 177 ? -7.352 15.697 8.960 1.00 98.06 177 VAL A CA 1
ATOM 1449 C C . VAL A 1 177 ? -6.184 15.709 9.954 1.00 98.06 177 VAL A C 1
ATOM 1451 O O . VAL A 1 177 ? -6.311 15.269 11.103 1.00 98.06 177 VAL A O 1
ATOM 1454 N N . LYS A 1 178 ? -5.010 16.215 9.553 1.00 97.94 178 LYS A N 1
ATOM 1455 C CA . LYS A 1 178 ? -3.870 16.373 10.470 1.00 97.94 178 LYS A CA 1
ATOM 1456 C C . LYS A 1 178 ? -4.170 17.380 11.578 1.00 97.94 178 LYS A C 1
ATOM 1458 O O . LYS A 1 178 ? -3.764 17.114 12.714 1.00 97.94 178 LYS A O 1
ATOM 1463 N N . ALA A 1 179 ? -4.840 18.487 11.260 1.00 97.81 179 ALA A N 1
ATOM 1464 C CA . ALA A 1 179 ? -5.247 19.494 12.232 1.00 97.81 179 ALA A CA 1
ATOM 1465 C C . ALA A 1 179 ? -6.281 18.924 13.213 1.00 97.81 179 ALA A C 1
ATOM 1467 O O . ALA A 1 179 ? -6.068 18.996 14.424 1.00 97.81 179 ALA A O 1
ATOM 1468 N N . GLU A 1 180 ? -7.321 18.245 12.718 1.00 98.00 180 GLU A N 1
ATOM 1469 C CA . GLU A 1 180 ? -8.320 17.561 13.551 1.00 98.00 180 GLU A CA 1
ATOM 1470 C C . GLU A 1 180 ? -7.674 16.539 14.491 1.00 98.00 180 GLU A C 1
ATOM 1472 O O . GLU A 1 180 ? -7.915 16.539 15.701 1.00 98.00 180 GLU A O 1
ATOM 1477 N N . ARG A 1 181 ? -6.773 15.701 13.964 1.00 97.75 181 ARG A N 1
ATOM 1478 C CA . ARG A 1 181 ? -6.002 14.749 14.774 1.00 97.75 181 ARG A CA 1
ATOM 1479 C C . ARG A 1 181 ? -5.173 15.453 15.852 1.00 97.75 181 ARG A C 1
ATOM 1481 O O . ARG A 1 181 ? -5.012 14.898 16.937 1.00 97.75 181 ARG A O 1
ATOM 1488 N N . GLY A 1 182 ? -4.628 16.634 15.560 1.00 97.69 182 GLY A N 1
ATOM 1489 C CA . GLY A 1 182 ? -3.937 17.477 16.538 1.00 97.69 182 GLY A CA 1
ATOM 1490 C C . GLY A 1 182 ? -4.856 17.869 17.693 1.00 97.69 182 GLY A C 1
ATOM 1491 O O . GLY A 1 182 ? -4.532 17.592 18.846 1.00 97.69 182 GLY A O 1
ATOM 1492 N N . VAL A 1 183 ? -6.047 18.382 17.380 1.00 97.81 183 VAL A N 1
ATOM 1493 C CA . VAL A 1 183 ? -7.069 18.755 18.373 1.00 97.81 183 VAL A CA 1
ATOM 1494 C C . VAL A 1 183 ? -7.490 17.557 19.231 1.00 97.81 183 VAL A C 1
ATOM 1496 O O . VAL A 1 183 ? -7.597 17.671 20.455 1.00 97.81 183 VAL A O 1
ATOM 1499 N N . PHE A 1 184 ? -7.704 16.386 18.622 1.00 97.38 184 PHE A N 1
ATOM 1500 C CA . PHE A 1 184 ? -8.047 15.173 19.371 1.00 97.38 184 PHE A CA 1
ATOM 1501 C C . PHE A 1 184 ? -6.908 14.691 20.268 1.00 97.38 184 PHE A C 1
ATOM 1503 O O . PHE A 1 184 ? -7.174 14.253 21.388 1.00 97.38 184 PHE A O 1
ATOM 1510 N N . ARG A 1 185 ? -5.655 14.802 19.816 1.00 97.50 185 ARG A N 1
ATOM 1511 C CA . ARG A 1 185 ? -4.485 14.471 20.634 1.00 97.50 185 ARG A CA 1
ATOM 1512 C C . ARG A 1 185 ? -4.384 15.392 21.844 1.00 97.50 185 ARG A C 1
ATOM 1514 O O . ARG A 1 185 ? -4.326 14.893 22.957 1.00 97.50 185 ARG A O 1
ATOM 1521 N N . GLU A 1 186 ? -4.486 16.704 21.649 1.00 97.06 186 GLU A N 1
ATOM 1522 C CA . GLU A 1 186 ? -4.483 17.664 22.761 1.00 97.06 186 GLU A CA 1
ATOM 1523 C C . GLU A 1 186 ? -5.629 17.409 23.744 1.00 97.06 186 GLU A C 1
ATOM 1525 O O . GLU A 1 186 ? -5.462 17.529 24.957 1.00 97.06 186 GLU A O 1
ATOM 1530 N N . LYS A 1 187 ? -6.814 17.039 23.242 1.00 97.44 187 LYS A N 1
ATOM 1531 C CA . LYS A 1 187 ? -7.940 16.659 24.098 1.00 97.44 187 LYS A CA 1
ATOM 1532 C C . LYS A 1 187 ? -7.624 15.406 24.916 1.00 97.44 187 LYS A C 1
ATOM 1534 O O . LYS A 1 187 ? -7.943 15.386 26.103 1.00 97.44 187 LYS A O 1
ATOM 1539 N N . ALA A 1 188 ? -7.024 14.388 24.303 1.00 94.38 188 ALA A N 1
ATOM 1540 C CA . ALA A 1 188 ? -6.599 13.179 24.998 1.00 94.38 188 ALA A CA 1
ATOM 1541 C C . ALA A 1 188 ? -5.530 13.490 26.054 1.00 94.38 188 ALA A C 1
ATOM 1543 O O . ALA A 1 188 ? -5.654 13.020 27.179 1.00 94.38 188 ALA A O 1
ATOM 1544 N N . ASP A 1 189 ? -4.556 14.344 25.735 1.00 91.75 189 ASP A N 1
ATOM 1545 C CA . ASP A 1 189 ? -3.509 14.766 26.668 1.00 91.75 189 ASP A CA 1
ATOM 1546 C C . ASP A 1 189 ? -4.102 15.513 27.870 1.00 91.75 189 ASP A C 1
ATOM 1548 O O . ASP A 1 189 ? -3.793 15.179 29.012 1.00 91.75 189 ASP A O 1
ATOM 1552 N N . ARG A 1 190 ? -5.024 16.460 27.640 1.00 94.25 190 ARG A N 1
ATOM 1553 C CA . ARG A 1 190 ? -5.743 17.151 28.726 1.00 94.25 190 ARG A CA 1
ATOM 1554 C C . ARG A 1 190 ? -6.533 16.178 29.597 1.00 94.25 190 ARG A C 1
ATOM 1556 O O . ARG A 1 190 ? -6.421 16.231 30.814 1.00 94.25 190 ARG A O 1
ATOM 1563 N N . LEU A 1 191 ? -7.301 15.273 28.990 1.00 92.06 191 LEU A N 1
ATOM 1564 C CA . LEU A 1 191 ? -8.053 14.258 29.733 1.00 92.06 191 LEU A CA 1
ATOM 1565 C C . LEU A 1 191 ? -7.131 13.336 30.529 1.00 92.06 191 LEU A C 1
ATOM 1567 O O . LEU A 1 191 ? -7.472 12.965 31.643 1.00 92.06 191 LEU A O 1
ATOM 1571 N N . ASN A 1 192 ? -5.972 12.985 29.979 1.00 86.12 192 ASN A N 1
ATOM 1572 C CA . ASN A 1 192 ? -4.981 12.169 30.661 1.00 86.12 192 ASN A CA 1
ATOM 1573 C C . ASN A 1 192 ? -4.392 12.908 31.871 1.00 86.12 192 ASN A C 1
ATOM 1575 O O . ASN A 1 192 ? -4.230 12.310 32.927 1.00 86.12 192 ASN A O 1
ATOM 1579 N N . VAL A 1 193 ? -4.120 14.213 31.757 1.00 84.00 193 VAL A N 1
ATOM 1580 C CA . VAL A 1 193 ? -3.696 15.048 32.895 1.00 84.00 193 VAL A CA 1
ATOM 1581 C C . VAL A 1 193 ? -4.774 15.092 33.980 1.00 84.00 193 VAL A C 1
ATOM 1583 O O . VAL A 1 193 ? -4.463 14.833 35.139 1.00 84.00 193 VAL A O 1
ATOM 1586 N N . GLU A 1 194 ? -6.032 15.349 33.617 1.00 84.31 194 GLU A N 1
ATOM 1587 C CA . GLU A 1 194 ? -7.154 15.360 34.569 1.00 84.31 194 GLU A CA 1
ATOM 1588 C C . GLU A 1 194 ? -7.361 13.988 35.224 1.00 84.31 194 GLU A C 1
ATOM 1590 O O . GLU A 1 194 ? -7.536 13.886 36.436 1.00 84.31 194 GLU A O 1
ATOM 1595 N N . LEU A 1 195 ? -7.278 12.911 34.440 1.00 81.12 195 LEU A N 1
ATOM 1596 C CA . LEU A 1 195 ? -7.381 11.546 34.941 1.00 81.12 195 LEU A CA 1
ATOM 1597 C C . LEU A 1 195 ? -6.240 11.237 35.913 1.00 81.12 195 LEU A C 1
ATOM 1599 O O . LEU A 1 195 ? -6.503 10.715 36.987 1.00 81.12 195 LEU A O 1
ATOM 1603 N N . ASN A 1 196 ? -5.001 11.607 35.587 1.00 74.06 196 ASN A N 1
ATOM 1604 C CA . ASN A 1 196 ? -3.860 11.458 36.492 1.00 74.06 196 ASN A CA 1
ATOM 1605 C C . ASN A 1 196 ? -4.034 12.286 37.773 1.00 74.06 196 ASN A C 1
ATOM 1607 O O . ASN A 1 196 ? -3.683 11.820 38.855 1.00 74.06 196 ASN A O 1
ATOM 1611 N N . HIS A 1 197 ? -4.618 13.483 37.681 1.00 76.06 197 HIS A N 1
ATOM 1612 C CA . HIS A 1 197 ? -4.920 14.306 38.849 1.00 76.06 197 HIS A CA 1
ATOM 1613 C C . HIS A 1 197 ? -5.962 13.645 39.768 1.00 76.06 197 HIS A C 1
ATOM 1615 O O . HIS A 1 197 ? -5.750 13.583 40.980 1.00 76.06 197 HIS A O 1
ATOM 1621 N N . ILE A 1 198 ? -7.045 13.102 39.194 1.00 76.12 198 ILE A N 1
ATOM 1622 C CA . ILE A 1 198 ? -8.111 12.377 39.913 1.00 76.12 198 ILE A CA 1
ATOM 1623 C C . ILE A 1 198 ? -7.589 11.068 40.510 1.00 76.12 198 ILE A C 1
ATOM 1625 O O . ILE A 1 198 ? -7.930 10.715 41.638 1.00 76.12 198 ILE A O 1
ATOM 1629 N N . LEU A 1 199 ? -6.776 10.340 39.746 1.00 67.69 199 LEU A N 1
ATOM 1630 C CA . LEU A 1 199 ? -6.206 9.062 40.149 1.00 67.69 199 LEU A CA 1
ATOM 1631 C C . LEU A 1 199 ? -5.117 9.231 41.214 1.00 67.69 199 LEU A C 1
ATOM 1633 O O . LEU A 1 199 ? -4.940 8.347 42.045 1.00 67.69 199 LEU A O 1
ATOM 1637 N N . GLY A 1 200 ? -4.467 10.386 41.293 1.00 57.25 200 GLY A N 1
ATOM 1638 C CA . GLY A 1 200 ? -3.738 10.773 42.487 1.00 57.25 200 GLY A CA 1
ATOM 1639 C C . GLY A 1 200 ? -2.479 11.553 42.177 1.00 57.25 200 GLY A C 1
ATOM 1640 O O . GLY A 1 200 ? -1.472 11.006 41.738 1.00 57.25 200 GLY A O 1
ATOM 1641 N N . ASN A 1 201 ? -2.501 12.818 42.584 1.00 52.38 201 ASN A N 1
ATOM 1642 C CA . ASN A 1 201 ? -1.338 13.672 42.825 1.00 52.38 201 ASN A CA 1
ATOM 1643 C C . ASN A 1 201 ? -0.496 13.185 44.037 1.00 52.38 201 ASN A C 1
ATOM 1645 O O . ASN A 1 201 ? -0.023 13.980 44.850 1.00 52.38 201 ASN A O 1
ATOM 1649 N N . HIS A 1 202 ? -0.345 11.870 44.209 1.00 55.88 202 HIS A N 1
ATOM 1650 C CA . HIS A 1 202 ? 0.565 11.271 45.174 1.00 55.88 202 HIS A CA 1
ATOM 1651 C C . HIS A 1 202 ? 1.712 10.665 44.392 1.00 55.88 202 HIS A C 1
ATOM 1653 O O . HIS A 1 202 ? 1.560 9.641 43.725 1.00 55.88 202 HIS A O 1
ATOM 1659 N N . GLU A 1 203 ? 2.849 11.352 44.459 1.00 57.81 203 GLU A N 1
ATOM 1660 C CA . GLU A 1 203 ? 4.132 10.887 43.961 1.00 57.81 203 GLU A CA 1
ATOM 1661 C C . GLU A 1 203 ? 4.257 9.371 44.176 1.00 57.81 203 GLU A C 1
ATOM 1663 O O . GLU A 1 203 ? 4.234 8.875 45.303 1.00 57.81 203 GLU A O 1
ATOM 1668 N N . SER A 1 204 ? 4.381 8.625 43.077 1.00 55.06 204 SER A N 1
ATOM 1669 C CA . SER A 1 204 ? 4.810 7.222 43.055 1.00 55.06 204 SER A CA 1
ATOM 1670 C C . SER A 1 204 ? 3.886 6.153 43.665 1.00 55.06 204 SER A C 1
ATOM 1672 O O . SER A 1 204 ? 4.378 5.166 44.210 1.00 55.06 204 SER A O 1
ATOM 1674 N N . ARG A 1 205 ? 2.560 6.236 43.495 1.00 60.56 205 ARG A N 1
ATOM 1675 C CA . ARG A 1 205 ? 1.711 5.038 43.651 1.00 60.56 205 ARG A CA 1
ATOM 1676 C C . ARG A 1 205 ? 1.172 4.577 42.302 1.00 60.56 205 ARG A C 1
ATOM 1678 O O . ARG A 1 205 ? 0.244 5.166 41.766 1.00 60.56 205 ARG A O 1
ATOM 1685 N N . ILE A 1 206 ? 1.756 3.505 41.760 1.00 57.69 206 ILE A N 1
ATOM 1686 C CA . ILE A 1 206 ? 1.141 2.756 40.659 1.00 57.69 206 ILE A CA 1
ATOM 1687 C C . ILE A 1 206 ? -0.196 2.241 41.190 1.00 57.69 206 ILE A C 1
ATOM 1689 O O . ILE A 1 206 ? -0.238 1.490 42.166 1.00 57.69 206 ILE A O 1
ATOM 1693 N N . ILE A 1 207 ? -1.284 2.709 40.594 1.00 63.09 207 ILE A N 1
ATOM 1694 C CA . ILE A 1 207 ? -2.623 2.250 40.931 1.00 63.09 207 ILE A CA 1
ATOM 1695 C C . ILE A 1 207 ? -2.847 0.951 40.182 1.00 63.09 207 ILE A C 1
ATOM 1697 O O . ILE A 1 207 ? -2.865 0.924 38.952 1.00 63.09 207 ILE A O 1
ATOM 1701 N N . ASP A 1 208 ? -2.999 -0.124 40.942 1.00 76.12 208 ASP A N 1
ATOM 1702 C CA . ASP A 1 208 ? -3.430 -1.406 40.417 1.00 76.12 208 ASP A CA 1
ATOM 1703 C C . ASP A 1 208 ? -4.931 -1.320 40.100 1.00 76.12 208 ASP A C 1
ATOM 1705 O O . ASP A 1 208 ? -5.791 -1.383 40.984 1.00 76.12 208 ASP A O 1
ATOM 1709 N N . VAL A 1 209 ? -5.231 -1.090 38.821 1.00 80.25 209 VAL A N 1
ATOM 1710 C CA . VAL A 1 209 ? -6.602 -0.988 38.307 1.00 80.25 209 VAL A CA 1
ATOM 1711 C C . VAL A 1 209 ? -7.362 -2.293 38.541 1.00 80.25 209 VAL A C 1
ATOM 1713 O O . VAL A 1 209 ? -8.547 -2.247 38.869 1.00 80.25 209 VAL A O 1
ATOM 1716 N N . ASP A 1 210 ? -6.687 -3.441 38.460 1.00 84.00 210 ASP A N 1
ATOM 1717 C CA . ASP A 1 210 ? -7.315 -4.743 38.673 1.00 84.00 210 ASP A CA 1
ATOM 1718 C C . ASP A 1 210 ? -7.713 -4.919 40.144 1.00 84.00 210 ASP A C 1
ATOM 1720 O O . ASP A 1 210 ? -8.827 -5.368 40.431 1.00 84.00 210 ASP A O 1
ATOM 1724 N N . ALA A 1 211 ? -6.870 -4.478 41.084 1.00 83.25 211 ALA A N 1
ATOM 1725 C CA . ALA A 1 211 ? -7.207 -4.464 42.509 1.00 83.25 211 ALA A CA 1
ATOM 1726 C C . ALA A 1 211 ? -8.429 -3.576 42.807 1.00 83.25 211 ALA A C 1
ATOM 1728 O O . ALA A 1 211 ? -9.331 -3.997 43.536 1.00 83.25 211 ALA A O 1
ATOM 1729 N N . LEU A 1 212 ? -8.507 -2.386 42.198 1.00 84.50 212 LEU A N 1
ATOM 1730 C CA . LEU A 1 212 ? -9.668 -1.501 42.341 1.00 84.50 212 LEU A CA 1
ATOM 1731 C C . LEU A 1 212 ? -10.933 -2.099 41.719 1.00 84.50 212 LEU A C 1
ATOM 1733 O O . LEU A 1 212 ? -12.009 -2.012 42.309 1.00 84.50 212 LEU A O 1
ATOM 1737 N N . CYS A 1 213 ? -10.831 -2.731 40.549 1.00 90.38 213 CYS A N 1
ATOM 1738 C CA . CYS A 1 213 ? -11.959 -3.418 39.925 1.00 90.38 213 CYS A CA 1
ATOM 1739 C C . CYS A 1 213 ? -12.459 -4.586 40.789 1.00 90.38 213 CYS A C 1
ATOM 1741 O O . CYS A 1 213 ? -13.670 -4.777 40.924 1.00 90.38 213 CYS A O 1
ATOM 1743 N N . MET A 1 214 ? -11.550 -5.341 41.412 1.00 91.94 214 MET A N 1
ATOM 1744 C CA . MET A 1 214 ? -11.905 -6.409 42.348 1.00 91.94 214 MET A CA 1
ATOM 1745 C C . MET A 1 214 ? -12.586 -5.876 43.609 1.00 91.94 214 MET A C 1
ATOM 1747 O O . MET A 1 214 ? -13.612 -6.424 44.016 1.00 91.94 214 MET A O 1
ATOM 1751 N N . GLU A 1 215 ? -12.055 -4.808 44.207 1.00 92.31 215 GLU A N 1
ATOM 1752 C CA . GLU A 1 215 ? -12.659 -4.158 45.372 1.00 92.31 215 GLU A CA 1
ATOM 1753 C C . GLU A 1 215 ? -14.053 -3.619 45.037 1.00 92.31 215 GLU A C 1
ATOM 1755 O O . GLU A 1 215 ? -15.009 -3.858 45.773 1.00 92.31 215 GLU A O 1
ATOM 1760 N N . ASN A 1 216 ? -14.204 -2.970 43.882 1.00 93.75 216 ASN A N 1
ATOM 1761 C CA . ASN A 1 216 ? -15.487 -2.444 43.432 1.00 93.75 216 ASN A CA 1
ATOM 1762 C C . ASN A 1 216 ? -16.526 -3.559 43.235 1.00 93.75 216 ASN A C 1
ATOM 1764 O O . ASN A 1 216 ? -17.674 -3.411 43.663 1.00 93.75 216 ASN A O 1
ATOM 1768 N N . ARG A 1 217 ? -16.116 -4.698 42.657 1.00 96.50 217 ARG A N 1
ATOM 1769 C CA . ARG A 1 217 ? -16.979 -5.879 42.514 1.00 96.50 217 ARG A CA 1
ATOM 1770 C C . ARG A 1 217 ? -17.380 -6.447 43.874 1.00 96.50 217 ARG A C 1
ATOM 1772 O O . ARG A 1 217 ? -18.558 -6.685 44.106 1.00 96.50 217 ARG A O 1
ATOM 1779 N N . TYR A 1 218 ? -16.422 -6.597 44.786 1.00 97.44 218 TYR A N 1
ATOM 1780 C CA . TYR A 1 218 ? -16.684 -7.090 46.138 1.00 97.44 218 TYR A CA 1
ATOM 1781 C C . TYR A 1 218 ? -17.657 -6.187 46.911 1.00 97.44 218 TYR A C 1
ATOM 1783 O O . TYR A 1 218 ? -18.583 -6.678 47.555 1.00 97.44 218 TYR A O 1
ATOM 1791 N N . LEU A 1 219 ? -17.478 -4.866 46.833 1.00 97.50 219 LEU A N 1
ATOM 1792 C CA . LEU A 1 219 ? -18.369 -3.906 47.484 1.00 97.50 219 LEU A CA 1
ATOM 1793 C C . LEU A 1 219 ? -19.782 -3.941 46.891 1.00 97.50 219 LEU A C 1
ATOM 1795 O O . LEU A 1 219 ? -20.747 -3.857 47.651 1.00 97.50 219 LEU A O 1
ATOM 1799 N N . HIS A 1 220 ? -19.915 -4.111 45.572 1.00 97.19 220 HIS A N 1
ATOM 1800 C CA . HIS A 1 220 ? -21.215 -4.321 44.932 1.00 97.19 220 HIS A CA 1
ATOM 1801 C C . HIS A 1 220 ? -21.892 -5.595 45.439 1.00 97.19 220 HIS A C 1
ATOM 1803 O O . HIS A 1 220 ? -23.023 -5.518 45.912 1.00 97.19 220 HIS A O 1
ATOM 1809 N N . ASP A 1 221 ? -21.191 -6.731 45.433 1.00 97.31 221 ASP A N 1
ATOM 1810 C CA . ASP A 1 221 ? -21.732 -8.003 45.927 1.00 97.31 221 ASP A CA 1
ATOM 1811 C C . ASP A 1 221 ? -22.165 -7.884 47.399 1.00 97.31 221 ASP A C 1
ATOM 1813 O O . ASP A 1 221 ? -23.235 -8.355 47.797 1.00 97.31 221 ASP A O 1
ATOM 1817 N N . ARG A 1 222 ? -21.367 -7.187 48.219 1.00 97.88 222 ARG A N 1
ATOM 1818 C CA . ARG A 1 222 ? -21.685 -6.944 49.629 1.00 97.88 222 ARG A CA 1
ATOM 1819 C C . ARG A 1 222 ? -22.910 -6.050 49.806 1.00 97.88 222 ARG A C 1
ATOM 1821 O O . ARG A 1 222 ? -23.725 -6.298 50.696 1.00 97.88 222 ARG A O 1
ATOM 1828 N N . LEU A 1 223 ? -23.047 -5.017 48.980 1.00 97.25 223 LEU A N 1
ATOM 1829 C CA . LEU A 1 223 ? -24.209 -4.136 48.980 1.00 97.25 223 LEU A CA 1
ATOM 1830 C C . LEU A 1 223 ? -25.476 -4.906 48.587 1.00 97.25 223 LEU A C 1
ATOM 1832 O O . LEU A 1 223 ? -26.503 -4.747 49.243 1.00 97.25 223 LEU A O 1
ATOM 1836 N N . THR A 1 224 ? -25.396 -5.775 47.578 1.00 97.62 224 THR A N 1
ATOM 1837 C CA . THR A 1 224 ? -26.512 -6.630 47.156 1.00 97.62 224 THR A CA 1
ATOM 1838 C C . THR A 1 224 ? -26.956 -7.566 48.280 1.00 97.62 224 THR A C 1
ATOM 1840 O O . THR A 1 224 ? -28.141 -7.594 48.602 1.00 97.62 224 THR A O 1
ATOM 1843 N N . GLN A 1 225 ? -26.022 -8.237 48.965 1.00 97.12 225 GLN A N 1
ATOM 1844 C CA . GLN A 1 225 ? -26.344 -9.076 50.132 1.00 97.12 225 GLN A CA 1
ATOM 1845 C C . GLN A 1 225 ? -27.073 -8.290 51.230 1.00 97.12 225 GLN A C 1
ATOM 1847 O O . GLN A 1 225 ? -28.093 -8.733 51.753 1.00 97.12 225 GLN A O 1
ATOM 1852 N N . LEU A 1 226 ? -26.589 -7.090 51.563 1.00 97.69 226 LEU A N 1
ATOM 1853 C CA . LEU A 1 226 ? -27.236 -6.247 52.571 1.00 97.69 226 LEU A CA 1
ATOM 1854 C C . LEU A 1 226 ? -28.635 -5.792 52.131 1.00 97.69 226 LEU A C 1
ATOM 1856 O O . LEU A 1 226 ? -29.549 -5.708 52.952 1.00 97.69 226 LEU A O 1
ATOM 1860 N N . GLN A 1 227 ? -28.834 -5.509 50.843 1.00 97.38 227 GLN A N 1
ATOM 1861 C CA . GLN A 1 227 ? -30.155 -5.183 50.303 1.00 97.38 227 GLN A CA 1
ATOM 1862 C C . GLN A 1 227 ? -31.122 -6.369 50.412 1.00 97.38 227 GLN A C 1
ATOM 1864 O O . GLN A 1 227 ? -32.284 -6.173 50.785 1.00 97.38 227 GLN A O 1
ATOM 1869 N N . GLU A 1 228 ? -30.650 -7.589 50.154 1.00 97.06 228 GLU A N 1
ATOM 1870 C CA . GLU A 1 228 ? -31.424 -8.818 50.338 1.00 97.06 228 GLU A CA 1
ATOM 1871 C C . GLU A 1 228 ? -31.794 -9.032 51.811 1.00 97.06 228 GLU A C 1
ATOM 1873 O O . GLU A 1 228 ? -32.972 -9.235 52.117 1.00 97.06 228 GLU A O 1
ATOM 1878 N N . GLU A 1 229 ? -30.844 -8.886 52.738 1.00 96.81 229 GLU A N 1
ATOM 1879 C CA . GLU A 1 229 ? -31.097 -8.972 54.184 1.00 96.81 229 GLU A CA 1
ATOM 1880 C C . GLU A 1 229 ? -32.142 -7.946 54.641 1.00 96.81 229 GLU A C 1
ATOM 1882 O O . GLU A 1 229 ? -33.097 -8.280 55.350 1.00 96.81 229 GLU A O 1
ATOM 1887 N N . VAL A 1 230 ? -32.028 -6.697 54.180 1.00 97.44 230 VAL A N 1
ATOM 1888 C CA . VAL A 1 230 ? -33.017 -5.648 54.460 1.00 97.44 230 VAL A CA 1
ATOM 1889 C C . VAL A 1 230 ? -34.389 -6.018 53.895 1.00 97.44 230 VAL A C 1
ATOM 1891 O O . VAL A 1 230 ? -35.407 -5.782 54.552 1.00 97.44 230 VAL A O 1
ATOM 1894 N N . SER A 1 231 ? -34.453 -6.599 52.695 1.00 96.44 231 SER A N 1
ATOM 1895 C CA . SER A 1 231 ? -35.715 -7.033 52.087 1.00 96.44 231 SER A CA 1
ATOM 1896 C C . SER A 1 231 ? -36.382 -8.162 52.886 1.00 96.44 231 SER A C 1
ATOM 1898 O O . SER A 1 231 ? -37.588 -8.104 53.153 1.00 96.44 231 SER A O 1
ATOM 1900 N N . LEU A 1 232 ? -35.592 -9.130 53.363 1.00 96.88 232 LEU A N 1
ATOM 1901 C CA . LEU A 1 232 ? -36.047 -10.236 54.202 1.00 96.88 232 LEU A CA 1
ATOM 1902 C C . LEU A 1 232 ? -36.568 -9.725 55.545 1.00 96.88 232 LEU A C 1
ATOM 1904 O O . LEU A 1 232 ? -37.664 -10.099 55.968 1.00 96.88 232 LEU A O 1
ATOM 1908 N N . LEU A 1 233 ? -35.836 -8.814 56.189 1.00 96.12 233 LEU A N 1
ATOM 1909 C CA . LEU A 1 233 ? -36.263 -8.193 57.441 1.00 96.12 233 LEU A CA 1
ATOM 1910 C C . LEU A 1 233 ? -37.552 -7.387 57.267 1.00 96.12 233 LEU A C 1
ATOM 1912 O O . LEU A 1 233 ? -38.464 -7.521 58.082 1.00 96.12 233 LEU A O 1
ATOM 1916 N N . LYS A 1 234 ? -37.683 -6.609 56.185 1.00 96.62 234 LYS A N 1
ATOM 1917 C CA . LYS A 1 234 ? -38.931 -5.897 55.860 1.00 96.62 234 LYS A CA 1
ATOM 1918 C C . LYS A 1 234 ? -40.105 -6.864 55.685 1.00 96.62 234 LYS A C 1
ATOM 1920 O O . LYS A 1 234 ? -41.178 -6.615 56.236 1.00 96.62 234 LYS A O 1
ATOM 1925 N N . SER A 1 235 ? -39.902 -7.976 54.975 1.00 95.06 235 SER A N 1
ATOM 1926 C CA . SER A 1 235 ? -40.915 -9.027 54.810 1.00 95.06 235 SER A CA 1
ATOM 1927 C C . SER A 1 235 ? -41.308 -9.649 56.153 1.00 95.06 235 SER A C 1
ATOM 1929 O O . SER A 1 235 ? -42.494 -9.747 56.469 1.00 95.06 235 SER A O 1
ATOM 1931 N N . ASN A 1 236 ? -40.333 -9.978 57.002 1.00 95.62 236 ASN A N 1
ATOM 1932 C CA . ASN A 1 236 ? -40.579 -10.538 58.332 1.00 95.62 236 ASN A CA 1
ATOM 1933 C C . ASN A 1 236 ? -41.330 -9.562 59.244 1.00 95.62 236 ASN A C 1
ATOM 1935 O O . ASN A 1 236 ? -42.305 -9.951 59.884 1.00 95.62 236 ASN A O 1
ATOM 1939 N N . ILE A 1 237 ? -40.950 -8.281 59.256 1.00 95.75 237 ILE A N 1
ATOM 1940 C CA . ILE A 1 237 ? -41.677 -7.235 59.990 1.00 95.75 237 ILE A CA 1
ATOM 1941 C C . ILE A 1 237 ? -43.123 -7.145 59.493 1.00 95.75 237 ILE A C 1
ATOM 1943 O O . ILE A 1 237 ? -44.044 -7.070 60.305 1.00 95.75 237 ILE A O 1
ATOM 1947 N N . MET A 1 238 ? -43.349 -7.199 58.177 1.00 94.00 238 MET A N 1
ATOM 1948 C CA . MET A 1 238 ? -44.697 -7.171 57.607 1.00 94.00 238 MET A CA 1
ATOM 1949 C C . MET A 1 238 ? -45.523 -8.398 58.017 1.00 94.00 238 MET A C 1
ATOM 1951 O O . MET A 1 238 ? -46.691 -8.255 58.390 1.00 94.00 238 MET A O 1
ATOM 1955 N N . LYS A 1 239 ? -44.920 -9.595 58.016 1.00 94.00 239 LYS A N 1
ATOM 1956 C CA . LYS A 1 239 ? -45.549 -10.827 58.521 1.00 94.00 239 LYS A CA 1
ATOM 1957 C C . LYS A 1 239 ? -45.934 -10.683 59.995 1.00 94.00 239 LYS A C 1
ATOM 1959 O O . LYS A 1 239 ? -47.094 -10.914 60.338 1.00 94.00 239 LYS A O 1
ATOM 1964 N N . TYR A 1 240 ? -45.016 -10.227 60.850 1.00 94.44 240 TYR A N 1
ATOM 1965 C CA . TYR A 1 240 ? -45.287 -10.034 62.278 1.00 94.44 240 TYR A CA 1
ATOM 1966 C C . TYR A 1 240 ? -46.348 -8.964 62.538 1.00 94.44 240 TYR A C 1
ATOM 1968 O O . TYR A 1 240 ? -47.247 -9.184 63.348 1.00 94.44 240 TYR A O 1
ATOM 1976 N N . LYS A 1 241 ? -46.314 -7.842 61.810 1.00 93.62 241 LYS A N 1
ATOM 1977 C CA . LYS A 1 241 ? -47.345 -6.800 61.888 1.00 93.62 241 LYS A CA 1
ATOM 1978 C C . LYS A 1 241 ? -48.717 -7.349 61.493 1.00 93.62 241 LYS A C 1
ATOM 1980 O O . LYS A 1 241 ? -49.695 -7.112 62.193 1.00 93.62 241 LYS A O 1
ATOM 1985 N N . THR A 1 242 ? -48.786 -8.132 60.418 1.00 90.50 242 THR A N 1
ATOM 1986 C CA . THR A 1 242 ? -50.036 -8.753 59.950 1.00 90.50 242 THR A CA 1
ATOM 1987 C C . THR A 1 242 ? -50.576 -9.760 60.968 1.00 90.50 242 THR A C 1
ATOM 1989 O O . THR A 1 242 ? -51.771 -9.761 61.257 1.00 90.50 242 THR A O 1
ATOM 1992 N N . ALA A 1 243 ? -49.713 -10.590 61.562 1.00 88.69 243 ALA A N 1
ATOM 1993 C CA . ALA A 1 243 ? -50.096 -11.521 62.623 1.00 88.69 243 ALA A CA 1
ATOM 1994 C C . ALA A 1 243 ? -50.594 -10.790 63.885 1.00 88.69 243 ALA A C 1
ATOM 1996 O O . ALA A 1 243 ? -51.582 -11.206 64.497 1.00 88.69 243 ALA A O 1
ATOM 1997 N N . LEU A 1 244 ? -49.952 -9.675 64.248 1.00 87.12 244 LEU A N 1
ATOM 1998 C CA . LEU A 1 244 ? -50.354 -8.839 65.378 1.00 87.12 244 LEU A CA 1
ATOM 1999 C C . LEU A 1 244 ? -51.718 -8.172 65.137 1.00 87.12 244 LEU A C 1
ATOM 2001 O O . LEU A 1 244 ? -52.576 -8.215 66.017 1.00 87.12 244 LEU A O 1
ATOM 2005 N N . GLU A 1 245 ? -51.958 -7.624 63.943 1.00 84.88 245 GLU A N 1
ATOM 2006 C CA . GLU A 1 245 ? -53.255 -7.038 63.573 1.00 84.88 245 GLU A CA 1
ATOM 2007 C C . GLU A 1 245 ? -54.368 -8.094 63.509 1.00 84.88 245 GLU A C 1
ATOM 2009 O O . GLU A 1 245 ? -55.468 -7.851 64.001 1.00 84.88 245 GLU A O 1
ATOM 2014 N N . ARG A 1 246 ? -54.092 -9.312 63.013 1.00 78.56 246 ARG A N 1
ATOM 2015 C CA . ARG A 1 246 ? -55.049 -10.437 63.075 1.00 78.56 246 ARG A CA 1
ATOM 2016 C C . AR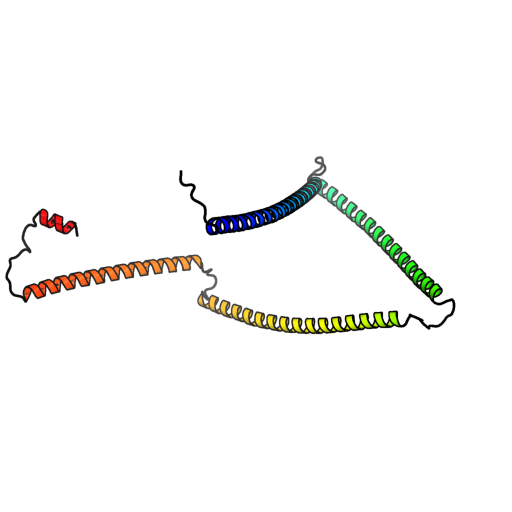G A 1 246 ? -55.428 -10.787 64.516 1.00 78.56 246 ARG A C 1
ATOM 2018 O O . ARG A 1 246 ? -56.606 -10.999 64.797 1.00 78.56 246 ARG A O 1
ATOM 2025 N N . ARG A 1 247 ? -54.464 -10.795 65.446 1.00 75.06 247 ARG A N 1
ATOM 2026 C CA . ARG A 1 247 ? -54.736 -10.991 66.883 1.00 75.06 247 ARG A CA 1
ATOM 2027 C C . ARG A 1 247 ? -55.566 -9.841 67.461 1.00 75.06 247 ARG A C 1
ATOM 2029 O O . ARG A 1 247 ? -56.475 -10.084 68.247 1.00 75.06 247 ARG A O 1
ATOM 2036 N N . LYS A 1 248 ? -55.281 -8.597 67.067 1.00 75.50 248 LYS A N 1
ATOM 2037 C CA . LYS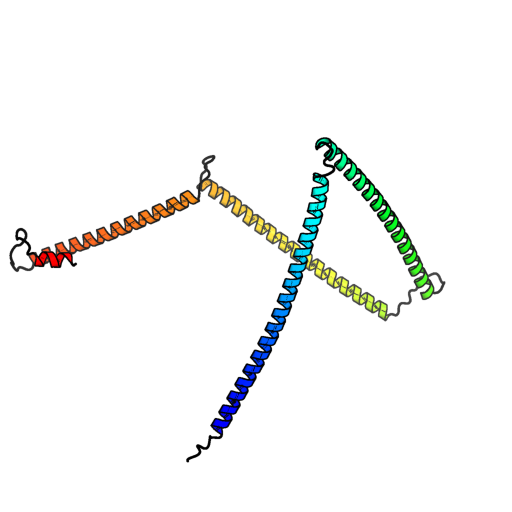 A 1 248 ? -56.031 -7.417 67.515 1.00 75.50 248 LYS A CA 1
ATOM 2038 C C . LYS A 1 248 ? -57.482 -7.450 67.023 1.00 75.50 248 LYS A C 1
ATOM 2040 O O . LYS A 1 248 ? -58.379 -7.255 67.833 1.00 75.50 248 LYS A O 1
ATOM 2045 N N . LEU A 1 249 ? -57.714 -7.789 65.753 1.00 63.31 249 LEU A N 1
ATOM 2046 C CA . LEU A 1 249 ? -59.047 -7.963 65.153 1.00 63.31 249 LEU A CA 1
ATOM 2047 C C . LEU A 1 249 ? -59.821 -9.147 65.759 1.00 63.31 249 LEU A C 1
ATOM 2049 O O . LEU A 1 249 ? -61.027 -9.054 65.973 1.00 63.31 249 LEU A O 1
ATOM 2053 N N . SER A 1 250 ? -59.119 -10.232 66.102 1.00 56.94 250 SER A N 1
ATOM 2054 C CA . SER A 1 250 ? -59.663 -11.355 66.881 1.00 56.94 250 SER A CA 1
ATOM 2055 C C . SER A 1 250 ? -60.039 -10.971 68.319 1.00 56.94 250 SER A C 1
ATOM 2057 O O . SER A 1 250 ? -60.859 -11.657 68.920 1.00 56.94 250 SER A O 1
ATOM 2059 N N . SER A 1 251 ? -59.442 -9.916 68.882 1.00 53.16 251 SER A N 1
ATOM 2060 C CA . SER A 1 251 ? -59.751 -9.408 70.224 1.00 53.16 251 SER A CA 1
ATOM 2061 C C . SER A 1 251 ? -60.949 -8.445 70.214 1.00 53.16 251 SER A C 1
ATOM 2063 O O . SER A 1 251 ? -61.735 -8.428 71.158 1.00 53.16 251 SER A O 1
ATOM 2065 N N . THR A 1 252 ? -61.140 -7.672 69.136 1.00 53.81 252 THR A N 1
ATOM 2066 C CA . THR A 1 252 ? -62.267 -6.730 68.988 1.00 53.81 252 THR A CA 1
ATOM 2067 C C . THR A 1 252 ? -63.569 -7.369 68.501 1.00 53.81 252 THR A C 1
ATOM 2069 O O . THR A 1 252 ? -64.638 -6.875 68.853 1.00 53.81 252 THR A O 1
ATOM 2072 N N . TYR A 1 253 ? -63.530 -8.478 67.755 1.00 48.94 253 TYR A N 1
ATOM 2073 C CA . TYR A 1 253 ? -64.723 -9.289 67.483 1.00 48.94 253 TYR A CA 1
ATOM 2074 C C . TYR A 1 253 ? -64.891 -10.340 68.581 1.00 48.94 253 TYR A C 1
ATOM 2076 O O . TYR A 1 253 ? -64.330 -11.431 68.518 1.00 48.94 253 TYR A O 1
ATOM 2084 N N . GLY A 1 254 ? -65.658 -9.994 69.616 1.00 50.12 254 GLY A N 1
ATOM 2085 C CA . GLY A 1 254 ? -65.925 -10.855 70.763 1.00 50.12 254 GLY A CA 1
ATOM 2086 C C . GLY A 1 254 ? -66.420 -12.252 70.377 1.00 50.12 254 GLY A C 1
ATOM 2087 O O . GLY A 1 254 ? -67.599 -12.462 70.101 1.00 50.12 254 GLY A O 1
ATOM 2088 N N . LYS A 1 255 ? -65.524 -13.237 70.447 1.00 39.12 255 LYS A N 1
ATOM 2089 C CA . LYS A 1 255 ? -65.860 -14.634 70.722 1.00 39.12 255 LYS A CA 1
ATOM 2090 C C . LYS A 1 255 ? -64.729 -15.244 71.536 1.00 39.12 255 LYS A C 1
ATOM 2092 O O . LYS A 1 255 ? -63.659 -15.561 71.030 1.00 39.12 255 LYS A O 1
ATOM 2097 N N . SER A 1 256 ? -64.994 -15.389 72.831 1.00 49.28 256 SER A N 1
ATOM 2098 C CA . SER A 1 256 ? -64.190 -16.209 73.730 1.00 49.28 256 SER A CA 1
ATOM 2099 C C . SER A 1 256 ? -64.085 -17.630 73.176 1.00 49.28 256 SER A C 1
ATOM 2101 O O . SER A 1 256 ? -65.032 -18.406 73.280 1.00 49.28 256 SER A O 1
ATOM 2103 N N . GLN A 1 257 ? -62.921 -17.998 72.649 1.00 39.47 257 GLN A N 1
ATOM 2104 C CA . GLN A 1 257 ? -62.471 -19.385 72.640 1.00 39.47 257 GLN A CA 1
ATOM 2105 C C . GLN A 1 257 ? -61.038 -19.459 73.173 1.00 39.47 257 GLN A C 1
ATOM 2107 O O . GLN A 1 257 ? -60.064 -19.175 72.492 1.00 39.47 257 GLN A O 1
ATOM 2112 N N . LYS A 1 258 ? -60.989 -19.794 74.466 1.00 44.00 258 LYS A N 1
ATOM 2113 C CA . LYS A 1 258 ? -60.009 -20.627 75.173 1.00 44.00 258 LYS A CA 1
ATOM 2114 C C . LYS A 1 258 ? -58.565 -20.622 74.645 1.00 44.00 258 LYS A C 1
ATOM 2116 O O . LYS A 1 258 ? -58.221 -21.312 73.697 1.00 44.00 258 LYS A O 1
ATOM 2121 N N . SER A 1 259 ? -57.730 -19.911 75.403 1.00 50.84 259 SER A N 1
ATOM 2122 C CA . SER A 1 259 ? -56.422 -20.336 75.924 1.00 50.84 259 SER A CA 1
ATOM 2123 C C . SER A 1 259 ? -55.642 -21.416 75.157 1.00 50.84 259 SER A C 1
ATOM 2125 O O . SER A 1 259 ? -55.978 -22.597 75.214 1.00 50.84 259 SER A O 1
ATOM 2127 N N . SER A 1 260 ? -54.468 -21.050 74.649 1.00 44.38 260 SER A N 1
ATOM 2128 C CA . SER A 1 260 ? -53.291 -21.929 74.717 1.00 44.38 260 SER A CA 1
ATOM 2129 C C . SER A 1 260 ? -52.005 -21.116 74.560 1.00 44.38 260 SER A C 1
ATOM 2131 O O . SER A 1 260 ? -51.375 -21.075 73.514 1.00 44.38 260 SER A O 1
ATOM 2133 N N . LEU A 1 261 ? -51.605 -20.451 75.643 1.00 48.41 261 LEU A N 1
ATOM 2134 C CA . LEU A 1 261 ? -50.208 -20.044 75.846 1.00 48.41 261 LEU A CA 1
ATOM 2135 C C . LEU A 1 261 ? -49.517 -20.914 76.915 1.00 48.41 261 LEU A C 1
ATOM 2137 O O . LEU A 1 261 ? -48.403 -20.620 77.322 1.00 48.41 261 LEU A O 1
ATOM 2141 N N . THR A 1 262 ? -50.158 -22.013 77.336 1.00 51.88 262 THR A N 1
ATOM 2142 C CA . THR A 1 262 ? -49.659 -22.954 78.360 1.00 51.88 262 THR A CA 1
ATOM 2143 C C . THR A 1 262 ? -50.100 -24.416 78.134 1.00 51.88 262 THR A C 1
ATOM 2145 O O . THR A 1 262 ? -50.123 -25.206 79.071 1.00 51.88 262 THR A O 1
ATOM 2148 N N . GLY A 1 263 ? -50.463 -24.814 76.908 1.00 46.84 263 GLY A N 1
ATOM 2149 C CA . GLY A 1 263 ? -50.932 -26.176 76.608 1.00 46.84 263 GLY A CA 1
ATOM 2150 C C . GLY A 1 263 ? -49.930 -26.969 75.772 1.00 46.84 263 GLY A C 1
ATOM 2151 O O . GLY A 1 263 ? -49.538 -26.506 74.706 1.00 46.84 263 GLY A O 1
ATOM 2152 N N . VAL A 1 264 ? -49.540 -28.152 76.253 1.00 57.06 264 VAL A N 1
ATOM 2153 C CA . VAL A 1 264 ? -48.717 -29.145 75.541 1.00 57.06 264 VAL A CA 1
ATOM 2154 C C . VAL A 1 264 ? -49.238 -29.337 74.111 1.00 57.06 264 VAL A C 1
ATOM 2156 O O . VAL A 1 264 ? -50.394 -29.714 73.915 1.00 57.06 264 VAL A O 1
ATOM 2159 N N . LEU A 1 265 ? -48.386 -29.061 73.121 1.00 57.97 265 LEU A N 1
ATOM 2160 C CA . LEU A 1 265 ? -48.691 -29.253 71.703 1.00 57.97 265 LEU A CA 1
ATOM 2161 C C . LEU A 1 265 ? -48.726 -30.752 71.376 1.00 57.97 265 LEU A C 1
ATOM 2163 O O . LEU A 1 265 ? -47.837 -31.504 71.773 1.00 57.97 265 LEU A O 1
ATOM 2167 N N . SER A 1 266 ? -49.748 -31.191 70.640 1.00 72.00 266 SER A N 1
ATOM 2168 C CA . SER A 1 266 ? -49.848 -32.575 70.166 1.00 72.00 266 SER A CA 1
ATOM 2169 C C . SER A 1 266 ? -48.813 -32.851 69.072 1.00 72.00 266 SER A C 1
ATOM 2171 O O . SER A 1 266 ? -48.596 -32.010 68.200 1.00 72.00 266 SER A O 1
ATOM 2173 N N . ALA A 1 267 ? -48.225 -34.052 69.056 1.00 63.75 267 ALA A N 1
ATOM 2174 C CA . ALA A 1 267 ? -47.217 -34.460 68.070 1.00 63.75 267 ALA A CA 1
ATOM 2175 C C . ALA A 1 267 ? -47.672 -34.262 66.608 1.00 63.75 267 ALA A C 1
ATOM 2177 O O . ALA A 1 267 ? -46.860 -33.917 65.754 1.00 63.75 267 ALA A O 1
ATOM 2178 N N . LYS A 1 268 ? -48.978 -34.389 66.324 1.00 66.12 268 LYS A N 1
ATOM 2179 C CA . LYS A 1 268 ? -49.536 -34.105 64.990 1.00 66.12 268 LYS A CA 1
ATOM 2180 C C . LYS A 1 268 ? -49.489 -32.621 64.620 1.00 66.12 268 LYS A C 1
ATOM 2182 O O . LYS A 1 268 ? -49.171 -32.293 63.487 1.00 66.12 268 LYS A O 1
ATOM 2187 N N . GLN A 1 269 ? -49.758 -31.737 65.579 1.00 70.31 269 GLN A N 1
ATOM 2188 C CA . GLN A 1 269 ? -49.732 -30.288 65.358 1.00 70.31 269 GLN A CA 1
ATOM 2189 C C . GLN A 1 269 ? -48.300 -29.780 65.168 1.00 70.31 269 GLN A C 1
ATOM 2191 O O . GLN A 1 269 ? -48.069 -28.853 64.402 1.00 70.31 269 GLN A O 1
ATOM 2196 N N . VAL A 1 270 ? -47.325 -30.415 65.826 1.00 65.31 270 VAL A N 1
ATOM 2197 C CA . VAL A 1 270 ? -45.901 -30.126 65.602 1.00 65.31 270 VAL A CA 1
ATOM 2198 C C . VAL A 1 270 ? -45.465 -30.571 64.203 1.00 65.31 270 VAL A C 1
ATOM 2200 O O . VAL A 1 270 ? -44.718 -29.857 63.544 1.00 65.31 270 VAL A O 1
ATOM 2203 N N . GLN A 1 271 ? -45.954 -31.719 63.729 1.00 68.62 271 GLN A N 1
ATOM 2204 C CA . GLN A 1 271 ? -45.594 -32.250 62.415 1.00 68.62 271 GLN A CA 1
ATOM 2205 C C . GLN A 1 271 ? -46.164 -31.422 61.254 1.00 68.62 271 GLN A C 1
ATOM 2207 O O . GLN A 1 271 ? -45.472 -31.242 60.258 1.00 68.62 271 GLN A O 1
ATOM 2212 N N . GLU A 1 272 ? -47.376 -30.879 61.384 1.00 67.44 272 GLU A N 1
ATOM 2213 C CA . GLU A 1 272 ? -47.948 -29.972 60.376 1.00 67.44 272 GLU A CA 1
ATOM 2214 C C . GLU A 1 272 ? -47.217 -28.625 60.306 1.00 67.44 272 GLU A C 1
ATOM 2216 O O . GLU A 1 272 ? -46.990 -28.125 59.212 1.00 67.44 272 GLU A O 1
ATOM 2221 N N . MET A 1 273 ? -46.773 -28.060 61.436 1.00 64.31 273 MET A N 1
ATOM 2222 C CA . MET A 1 273 ? -46.067 -26.767 61.430 1.00 64.31 273 MET A CA 1
ATOM 2223 C C . MET A 1 273 ? -44.614 -26.833 60.938 1.00 64.31 273 MET A C 1
ATOM 2225 O O . MET A 1 273 ? -44.028 -25.794 60.659 1.00 64.31 273 MET 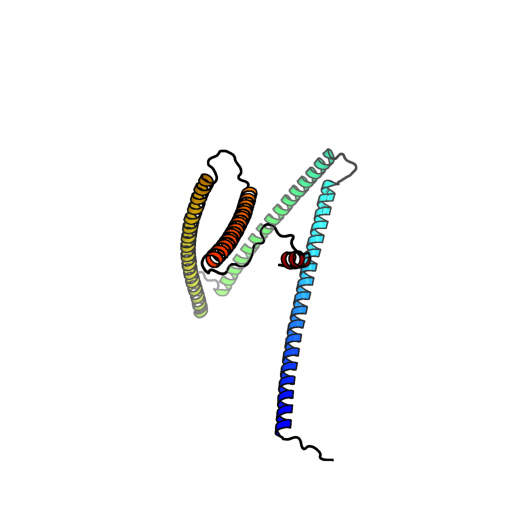A O 1
ATOM 2229 N N . LEU A 1 274 ? -44.009 -28.021 60.870 1.00 59.31 274 LEU A N 1
ATOM 2230 C CA . LEU A 1 274 ? -42.651 -28.213 60.339 1.00 59.31 274 LEU A CA 1
ATOM 2231 C C . LEU A 1 274 ? -42.629 -28.466 58.820 1.00 59.31 274 LEU A C 1
ATOM 2233 O O . LEU A 1 274 ? -41.548 -28.599 58.251 1.00 59.31 274 LEU A O 1
ATOM 2237 N N . LEU A 1 275 ? -43.800 -28.581 58.183 1.00 47.91 275 LEU A N 1
ATOM 2238 C CA . LEU A 1 275 ? -43.957 -28.851 56.748 1.00 47.91 275 LEU A CA 1
ATOM 2239 C C . LEU A 1 275 ? -44.397 -27.616 55.930 1.00 47.91 275 LEU A C 1
ATOM 2241 O O . LEU A 1 275 ? -44.527 -27.736 54.712 1.00 47.91 275 LEU A O 1
ATOM 2245 N N . GLU A 1 276 ? -44.593 -26.458 56.571 1.00 38.44 276 GLU A N 1
ATOM 2246 C CA . GLU A 1 276 ? -44.761 -25.129 55.941 1.00 38.44 276 GLU A CA 1
ATOM 2247 C C . GLU A 1 276 ? -43.459 -24.314 55.989 1.00 38.44 276 GLU A C 1
ATOM 2249 O O . GLU A 1 276 ? -43.212 -23.553 55.023 1.00 38.44 276 GLU A O 1
#

Secondary structure (DSSP, 8-state):
-------HHHHHHHHHHHHHHHHHHHHHHHHHHHHHHHHHHHHHHHHHHHHHHHHHHHHHHHHHHHHHHHHH--TTS-HHHHHHHHHHHHHHHHHHHHHHHHHHHHHHHHHHHHHHHHHHHHHHHHHHHHH-S--S------HHHHHHHHHHHHHHHHHHHHHHHHHHHHHHHHHHHHHHHHHHHHHHHHHHHHHHHHHH-STT----HHHHHHHHHHHHHHHHHHHHHHHHHHHHHHHHHHHHHHHHHHHHS-------SS-PPPHHHHHHHT--

Sequence (276 aa):
MQSSKRSESDWQGLVSEFLVCKRKLESKKEALFILSKELDTCQQERDQYRLMANQLRERHQELKKKYGELIDGDSSLPPEKRNQVNLGQLLRDSRERVKQLTGEVKDLTQRLAETQGDNKLLRMTISRQRLGDEEVGVRHFPAHEREDLVSQLERAGRQMEEMEHTIKSLTDELQDVKAERGVFREKADRLNVELNHILGNHESRIIDVDALCMENRYLHDRLTQLQEEVSLLKSNIMKYKTALERRKLSSTYGKSQKSSLTGVLSAKQVQEMLLE

Foldseek 3Di:
DPPPPDDPVNVVVVVVVVVVVVVVVVVVVVVVVVVVVVVVVVVVVVVVVVVVVVVVVVVVVVVVVVVCCLCPPDPVDDNVVSPVVSVVVVVVVVVVVVVVVVVVVVVVVVVVVVVVVVVVVVVVVVCCVVPPDDDDDDDPDPPVVVVVVVVVVVVVVVVVVVVVVVVVVVVVVVVVVVVVVVVVVVVVVVVVVVVDVVVDPPPDDDDPVVVVVVVVVVVVVVVVVVVVVVVVVVVVVVVVVVVVVVVVVVVVPDDDDDDDPPDDDDPVNVVVVVVD

Radius of gyration: 49.58 Å; chains: 1; bounding box: 109×78×126 Å

InterPro domains:
  IPR019179 Coiled-coil domain-containing protein 149 [PF09789] (22-275)
  IPR019179 Coiled-coil domain-containing protein 149 [PTHR21682] (1-276)

Organism: Nothobranchius kadleci (NCBI:txid1051664)

pLDDT: mean 82.62, std 17.26, range [38.44, 98.38]